Protein AF-0000000079043223 (afdb_homodimer)

Foldseek 3Di:
DPPCCPPPVRFQKDAWDADVVFATDMDGDDPQWDKAWDDDDSFKTKIWIDGPVNPDAIEIEMEGHADQDLVCRLVSLVVLLVVLPPDPHHYDYDYHNNADLDQVPDDDDDRDDPVSNVSVQVSCVSSVNHDVPCPDDDPPPPDDDD/DPPPPPPPVDFQKDAWDADVVFATDMDGDDPQWDKAWDDDDSFKTKIWIDGPVNPDAIEIEMEGHADQDLVCRLVSLVVLLVVLVPDPHHYDYDYHNNADLDQVPDDDDDRDDPVSNVSNQVSCVSSVNHDVPPPDDDPPPPDPDD

Secondary structure (DSSP, 8-state):
-------SS---EEEEPPBTTB--EEEEE-TTEEEEEEEEETTEEEEEEEETTSSS--EEEEEEE--SSGGGHHHHHHHHHHHHHH--S-EEEEEE-SS-SSGGG-SSSS---HHHHHHHHHHHHHTTSS-SS-------------/-------SS---EEEEPPBTTB--EEEEE-TT-EEEEEEEETTEEEEEEE-TTSSS--EEEEEEE--SSGGGHHHHHHHHHHHHHH--S-EEEEEE-SS-SSGGG-SSSS---HHHHHHHHHHHHHTTSS-SS-------------

Sequence (292 aa):
MKNLRIRLGFLNCETVFSSGQSGGLALFWAEGLDVRFRSKSHHHIDVEVHSCDGFLIAWRLIGFYGHPTTAERHRTWSLLRDLSDELPLPWAVIGDFNELLHADEKEGGLVRRENQMQLFRDALSYCDLFDLGFYGAPFTWTGPGIMKNLRIRLGFLNCETVFSSGQSGGLALFWAEGLDVRFRSKSHHHIDVEVHSCDGFLIAWRLIGFYGHPTTAERHRTWSLLRDLSDELPLPWAVIGDFNELLHADEKEGGLVRRENQMQLFRDALSYCDLFDLGFYGAPFTWTGPGI

Organism: Rubus argutus (NCBI:txid59490)

Radius of gyration: 19.07 Å; Cα contacts (8 Å, |Δi|>4): 561; chains: 2; bounding box: 45×47×66 Å

pLDDT: mean 74.45, std 23.12, range [18.09, 97.94]

Structure (mmCIF, N/CA/C/O backbone):
data_AF-0000000079043223-model_v1
#
loop_
_entity.id
_entity.type
_entity.pdbx_description
1 polymer 'Endonuclease/exonuclease/phosphatase domain-containing protein'
#
loop_
_atom_site.group_PDB
_atom_site.id
_atom_site.type_symbol
_atom_site.label_atom_id
_atom_site.label_alt_id
_atom_site.label_comp_id
_atom_site.label_asym_id
_atom_site.label_entity_id
_atom_site.label_seq_id
_atom_site.pdbx_PDB_ins_code
_atom_site.Cartn_x
_atom_site.Cartn_y
_atom_site.Cartn_z
_atom_site.occupancy
_atom_site.B_iso_or_equiv
_atom_site.auth_seq_id
_atom_site.auth_comp_id
_atom_site.auth_asym_id
_atom_site.auth_atom_id
_atom_site.pdbx_PDB_model_num
ATOM 1 N N . MET A 1 1 ? -2.129 -0.167 -30.672 1 18.98 1 MET A N 1
ATOM 2 C CA . MET A 1 1 ? -1.371 0.706 -29.766 1 18.98 1 MET A CA 1
ATOM 3 C C . MET A 1 1 ? -0.461 -0.109 -28.859 1 18.98 1 MET A C 1
ATOM 5 O O . MET A 1 1 ? -0.935 -0.954 -28.094 1 18.98 1 MET A O 1
ATOM 9 N N . LYS A 1 2 ? 0.722 -0.388 -29.359 1 20.05 2 LYS A N 1
ATOM 10 C CA . LYS A 1 2 ? 1.755 -1.295 -28.875 1 20.05 2 LYS A CA 1
ATOM 11 C C . LYS A 1 2 ? 2.156 -0.946 -27.438 1 20.05 2 LYS A C 1
ATOM 13 O O . LYS A 1 2 ? 2.404 0.22 -27.125 1 20.05 2 LYS A O 1
ATOM 18 N N . ASN A 1 3 ? 1.582 -1.55 -26.547 1 25.88 3 ASN A N 1
ATOM 19 C CA . ASN A 1 3 ? 1.829 -1.401 -25.109 1 25.88 3 ASN A CA 1
ATOM 20 C C . ASN A 1 3 ? 3.3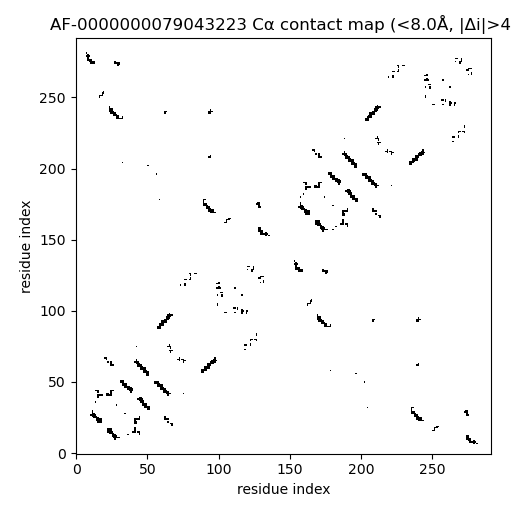16 -1.5 -24.797 1 25.88 3 ASN A C 1
ATOM 22 O O . ASN A 1 3 ? 3.922 -2.562 -24.938 1 25.88 3 ASN A O 1
ATOM 26 N N . LEU A 1 4 ? 4.035 -0.578 -25.453 1 22.69 4 LEU A N 1
ATOM 27 C CA . LEU A 1 4 ? 5.492 -0.502 -25.422 1 22.69 4 LEU A CA 1
ATOM 28 C C . LEU A 1 4 ? 6.012 -0.74 -24 1 22.69 4 LEU A C 1
ATOM 30 O O . LEU A 1 4 ? 5.75 0.055 -23.094 1 22.69 4 LEU A O 1
ATOM 34 N N . ARG A 1 5 ? 6.145 -2.033 -23.594 1 28.89 5 ARG A N 1
ATOM 35 C CA . ARG A 1 5 ? 6.949 -2.561 -22.5 1 28.89 5 ARG A CA 1
ATOM 36 C C . ARG A 1 5 ? 8.352 -1.961 -22.516 1 28.89 5 ARG A C 1
ATOM 38 O O . ARG A 1 5 ? 9.141 -2.242 -23.406 1 28.89 5 ARG A O 1
ATOM 45 N N . ILE A 1 6 ? 8.617 -0.691 -22.703 1 30.03 6 ILE A N 1
ATOM 46 C CA . ILE A 1 6 ? 10.016 -0.274 -22.75 1 30.03 6 ILE A CA 1
ATOM 47 C C . ILE A 1 6 ? 10.844 -1.128 -21.797 1 30.03 6 ILE A C 1
ATOM 49 O O . ILE A 1 6 ? 10.531 -1.232 -20.609 1 30.03 6 ILE A O 1
ATOM 53 N N . ARG A 1 7 ? 11.602 -2.211 -22.094 1 31.72 7 ARG A N 1
ATOM 54 C CA . ARG A 1 7 ? 12.75 -3.068 -21.812 1 31.72 7 ARG A CA 1
ATOM 55 C C . ARG A 1 7 ? 13.867 -2.285 -21.141 1 31.72 7 ARG A C 1
ATOM 57 O O . ARG A 1 7 ? 15 -2.754 -21.062 1 31.72 7 ARG A O 1
ATOM 64 N N . LEU A 1 8 ? 13.875 -0.993 -20.984 1 33.44 8 LEU A N 1
ATOM 65 C CA . LEU A 1 8 ? 14.906 -0.24 -20.281 1 33.44 8 LEU A CA 1
ATOM 66 C C . LEU A 1 8 ? 15.039 -0.723 -18.844 1 33.44 8 LEU A C 1
ATOM 68 O O . LEU A 1 8 ? 14.086 -1.26 -18.266 1 33.44 8 LEU A O 1
ATOM 72 N N . GLY A 1 9 ? 16.125 -0.96 -18.078 1 38.62 9 GLY A N 1
ATOM 73 C CA . GLY A 1 9 ? 16.281 -1.745 -16.859 1 38.62 9 GLY A CA 1
ATOM 74 C C . GLY A 1 9 ? 15.031 -1.755 -15.992 1 38.62 9 GLY A C 1
ATOM 75 O O . GLY A 1 9 ? 14.719 -0.761 -15.336 1 38.62 9 GLY A O 1
ATOM 76 N N . PHE A 1 10 ? 13.852 -2.133 -16.531 1 43.19 10 PHE A N 1
ATOM 77 C CA . PHE A 1 10 ? 12.414 -1.979 -16.344 1 43.19 10 PHE A CA 1
ATOM 78 C C . PHE A 1 10 ? 12.039 -2.148 -14.883 1 43.19 10 PHE A C 1
ATOM 80 O O . PHE A 1 10 ? 12.359 -3.168 -14.266 1 43.19 10 PHE A O 1
ATOM 87 N N . LEU A 1 11 ? 12.109 -1.066 -14.195 1 56.47 11 LEU A N 1
ATOM 88 C CA . LEU A 1 11 ? 11.617 -0.826 -12.836 1 56.47 11 LEU A CA 1
ATOM 89 C C . LEU A 1 11 ? 10.219 -1.401 -12.656 1 56.47 11 LEU A C 1
ATOM 91 O O . LEU A 1 11 ? 9.32 -1.121 -13.453 1 56.47 11 LEU A O 1
ATOM 95 N N . ASN A 1 12 ? 10.117 -2.588 -12.305 1 76.06 12 ASN A N 1
ATOM 96 C CA . ASN A 1 12 ? 8.836 -3.1 -11.828 1 76.06 12 ASN A CA 1
ATOM 97 C C . ASN A 1 12 ? 8.211 -2.172 -10.789 1 76.06 12 ASN A C 1
ATOM 99 O O . ASN A 1 12 ? 8.133 -2.516 -9.609 1 76.06 12 ASN A O 1
ATOM 103 N N . CYS A 1 13 ? 7.957 -0.816 -11.453 1 76.5 13 CYS A N 1
ATOM 104 C CA . CYS A 1 13 ? 7.469 0.181 -10.508 1 76.5 13 CYS A CA 1
ATOM 105 C C . CYS A 1 13 ? 6.355 1.018 -11.125 1 76.5 13 CYS A C 1
ATOM 107 O O . CYS A 1 13 ? 6.301 1.186 -12.352 1 76.5 13 CYS A O 1
ATOM 109 N N . GLU A 1 14 ? 5.426 1.418 -10.406 1 78.69 14 GLU A N 1
ATOM 110 C CA . GLU A 1 14 ? 4.43 2.451 -10.672 1 78.69 14 GLU A CA 1
ATOM 111 C C . GLU A 1 14 ? 4.441 3.523 -9.586 1 78.69 14 GLU A C 1
ATOM 113 O O . GLU A 1 14 ? 4.469 3.209 -8.391 1 78.69 14 GLU A O 1
ATOM 118 N N . THR A 1 15 ? 4.535 4.863 -10.062 1 79.25 15 THR A N 1
ATOM 119 C CA . THR A 1 15 ? 4.629 5.926 -9.07 1 79.25 15 THR A CA 1
ATOM 120 C C . THR A 1 15 ? 3.611 7.027 -9.352 1 79.25 15 THR A C 1
ATOM 122 O O . THR A 1 15 ? 3.193 7.211 -10.5 1 79.25 15 THR A O 1
ATOM 125 N N . VAL A 1 16 ? 3.156 7.609 -8.281 1 76.19 16 VAL A N 1
ATOM 126 C CA . VAL A 1 16 ? 2.381 8.844 -8.32 1 76.19 16 VAL A CA 1
ATOM 127 C C . VAL A 1 16 ? 3.07 9.914 -7.473 1 76.19 16 VAL A C 1
ATOM 129 O O . VAL A 1 16 ? 3.373 9.68 -6.297 1 76.19 16 VAL A O 1
ATOM 132 N N . PHE A 1 17 ? 3.361 10.984 -8.102 1 66.69 17 PHE A N 1
ATOM 133 C CA . PHE A 1 17 ? 4.113 12.031 -7.426 1 66.69 17 PHE A CA 1
ATOM 134 C C . PHE A 1 17 ? 3.191 12.898 -6.578 1 66.69 17 PHE A C 1
ATOM 136 O O . PHE A 1 17 ? 2.014 13.062 -6.902 1 66.69 17 PHE A O 1
ATOM 143 N N . SER A 1 18 ? 3.887 13.305 -5.422 1 63.03 18 SER A N 1
ATOM 144 C CA . SER A 1 18 ? 3.145 14.211 -4.551 1 63.03 18 SER A CA 1
ATOM 145 C C . SER A 1 18 ? 2.961 15.578 -5.207 1 63.03 18 SER A C 1
ATOM 147 O O . SER A 1 18 ? 3.809 16.016 -5.988 1 63.03 18 SER A O 1
ATOM 149 N N . SER A 1 19 ? 1.831 16.031 -5.238 1 57.69 19 SER A N 1
ATOM 150 C CA . SER A 1 19 ? 1.583 17.453 -5.496 1 57.69 19 SER A CA 1
ATOM 151 C C . SER A 1 19 ? 1.238 18.203 -4.215 1 57.69 19 SER A C 1
ATOM 153 O O . SER A 1 19 ? 0.196 17.953 -3.605 1 57.69 19 SER A O 1
ATOM 155 N N . GLY A 1 20 ? 2.1 19.156 -3.828 1 55.59 20 GLY A N 1
ATOM 156 C CA . GLY A 1 20 ? 1.922 19.797 -2.537 1 55.59 20 GLY A CA 1
ATOM 157 C C . GLY A 1 20 ? 2.061 18.844 -1.369 1 55.59 20 GLY A C 1
ATOM 158 O O . GLY A 1 20 ? 3.092 18.188 -1.222 1 55.59 20 GLY A O 1
ATOM 159 N N . GLN A 1 21 ? 0.871 18.875 -0.576 1 50.72 21 GLN A N 1
ATOM 160 C CA . GLN A 1 21 ? 0.818 18.047 0.622 1 50.72 21 GLN A CA 1
ATOM 161 C C . GLN A 1 21 ? 0.303 16.641 0.299 1 50.72 21 GLN A C 1
ATOM 163 O O . GLN A 1 21 ? 0.141 15.812 1.196 1 50.72 21 GLN A O 1
ATOM 168 N N . SER A 1 22 ? -0.069 16.453 -1.047 1 51.75 22 SER A N 1
ATOM 169 C CA . SER A 1 22 ? -0.769 15.234 -1.426 1 51.75 22 SER A CA 1
ATOM 170 C C . SER A 1 22 ? 0.065 14.398 -2.391 1 51.75 22 SER A C 1
ATOM 172 O O . SER A 1 22 ? 0.785 14.938 -3.23 1 51.75 22 SER A O 1
ATOM 174 N N . GLY A 1 23 ? 0.113 13.164 -2.193 1 58.5 23 GLY A N 1
ATOM 175 C CA . GLY A 1 23 ? 0.729 12.273 -3.162 1 58.5 23 GLY A CA 1
ATOM 176 C C . GLY A 1 23 ? 1.996 11.617 -2.648 1 58.5 23 GLY A C 1
ATOM 177 O O . GLY A 1 23 ? 2.271 11.641 -1.446 1 58.5 23 GLY A O 1
ATOM 178 N N . GLY A 1 24 ? 2.471 10.641 -3.293 1 76.56 24 GLY A N 1
ATOM 179 C CA . GLY A 1 24 ? 3.744 9.992 -3.027 1 76.56 24 GLY A CA 1
ATOM 180 C C . GLY A 1 24 ? 3.635 8.484 -2.936 1 76.56 24 GLY A C 1
ATOM 181 O O . GLY A 1 24 ? 4.348 7.852 -2.154 1 76.56 24 GLY A O 1
ATOM 182 N N . LEU A 1 25 ? 2.699 8.023 -3.721 1 88.31 25 LEU A N 1
ATOM 183 C CA . LEU A 1 25 ? 2.578 6.57 -3.725 1 88.31 25 LEU A CA 1
ATOM 184 C C . LEU A 1 25 ? 3.525 5.949 -4.746 1 88.31 25 LEU A C 1
ATOM 186 O O . LEU A 1 25 ? 3.666 6.461 -5.859 1 88.31 25 LEU A O 1
ATOM 190 N N . ALA A 1 26 ? 4.137 4.953 -4.312 1 91.12 26 ALA A N 1
ATOM 191 C CA . ALA A 1 26 ? 4.949 4.172 -5.246 1 91.12 26 ALA A CA 1
ATOM 192 C C . ALA A 1 26 ? 4.738 2.676 -5.039 1 91.12 26 ALA A C 1
ATOM 194 O O . ALA A 1 26 ? 4.512 2.223 -3.914 1 91.12 26 ALA A O 1
ATOM 195 N N . LEU A 1 27 ? 4.738 1.955 -6.129 1 94.06 27 LEU A N 1
ATOM 196 C CA . LEU A 1 27 ? 4.676 0.499 -6.16 1 94.06 27 LEU A CA 1
ATOM 197 C C . LEU A 1 27 ? 5.91 -0.084 -6.84 1 94.06 27 LEU A C 1
ATOM 199 O O . LEU A 1 27 ? 6.254 0.316 -7.953 1 94.06 27 LEU A O 1
ATOM 203 N N . PHE A 1 28 ? 6.539 -0.959 -6.113 1 92.12 28 PHE A N 1
ATOM 204 C CA . PHE A 1 28 ? 7.648 -1.73 -6.66 1 92.12 28 PHE A CA 1
ATOM 205 C C . PHE A 1 28 ? 7.391 -3.227 -6.52 1 92.12 28 PHE A C 1
ATOM 207 O O . PHE A 1 28 ? 6.762 -3.666 -5.555 1 92.12 28 PHE A O 1
ATOM 214 N N . TRP A 1 29 ? 7.828 -4.004 -7.484 1 90.81 29 TRP A N 1
ATOM 215 C CA . TRP A 1 29 ? 7.668 -5.445 -7.328 1 90.81 29 TRP A CA 1
ATOM 216 C C . TRP A 1 29 ? 8.859 -6.195 -7.926 1 90.81 29 TRP A C 1
ATOM 218 O O . TRP A 1 29 ? 9.508 -5.699 -8.844 1 90.81 29 TRP A O 1
ATOM 228 N N . ALA A 1 30 ? 9.086 -7.332 -7.332 1 84.38 30 ALA A N 1
ATOM 229 C CA . ALA A 1 30 ? 10.211 -8.18 -7.734 1 84.38 30 ALA A CA 1
ATOM 230 C C . ALA A 1 30 ? 9.852 -9.016 -8.953 1 84.38 30 ALA A C 1
ATOM 232 O O . ALA A 1 30 ? 8.672 -9.188 -9.281 1 84.38 30 ALA A O 1
ATOM 233 N N . GLU A 1 31 ? 10.938 -9.547 -9.469 1 79.25 31 GLU A N 1
ATOM 234 C CA . GLU A 1 31 ? 10.75 -10.484 -10.578 1 79.25 31 GLU A CA 1
ATOM 235 C C . GLU A 1 31 ? 9.938 -11.703 -10.141 1 79.25 31 GLU A C 1
ATOM 237 O O . GLU A 1 31 ? 10.023 -12.125 -8.984 1 79.25 31 GLU A O 1
ATOM 242 N N . GLY A 1 32 ? 9.094 -12.227 -11 1 77.06 32 GLY A N 1
ATOM 243 C CA . GLY A 1 32 ? 8.266 -13.391 -10.695 1 77.06 32 GLY A CA 1
ATOM 244 C C . GLY A 1 32 ? 6.801 -13.047 -10.539 1 77.06 32 GLY A C 1
ATOM 245 O O . GLY A 1 32 ? 5.945 -13.938 -10.539 1 77.06 32 GLY A O 1
ATOM 246 N N . LEU A 1 33 ? 6.566 -11.742 -10.312 1 81.31 33 LEU A N 1
ATOM 247 C CA . LEU A 1 33 ? 5.18 -11.281 -10.305 1 81.31 33 LEU A CA 1
ATOM 248 C C . LEU A 1 33 ? 4.82 -10.609 -11.617 1 81.31 33 LEU A C 1
ATOM 250 O O . LEU A 1 33 ? 5.574 -9.773 -12.117 1 81.31 33 LEU A O 1
ATOM 254 N N . ASP A 1 34 ? 3.748 -11.102 -12.195 1 83.56 34 ASP A N 1
ATOM 255 C CA . ASP A 1 34 ? 3.205 -10.406 -13.359 1 83.56 34 ASP A CA 1
ATOM 256 C C . ASP A 1 34 ? 2.213 -9.32 -12.938 1 83.56 34 ASP A C 1
ATOM 258 O O . ASP A 1 34 ? 1.099 -9.633 -12.508 1 83.56 34 ASP A O 1
ATOM 262 N N . VAL A 1 35 ? 2.652 -8.078 -13.008 1 87.44 35 VAL A N 1
ATOM 263 C CA . VAL A 1 35 ? 1.854 -6.941 -12.57 1 87.44 35 VAL A CA 1
ATOM 264 C C . VAL A 1 35 ? 1.447 -6.098 -13.781 1 87.44 35 VAL A C 1
ATOM 266 O O . VAL A 1 35 ? 2.297 -5.703 -14.578 1 87.44 35 VAL A O 1
ATOM 269 N N . ARG A 1 36 ? 0.193 -5.875 -13.883 1 87.44 36 ARG A N 1
ATOM 270 C CA . ARG A 1 36 ? -0.339 -5.094 -14.992 1 87.44 36 ARG A CA 1
ATOM 271 C C . ARG A 1 36 ? -1.024 -3.826 -14.492 1 87.44 36 ARG A C 1
ATOM 273 O O . ARG A 1 36 ? -1.947 -3.893 -13.68 1 87.44 36 ARG A O 1
ATOM 280 N N . PHE A 1 37 ? -0.605 -2.736 -15.047 1 89.25 37 PHE A N 1
ATOM 281 C CA . PHE A 1 37 ? -1.114 -1.43 -14.641 1 89.25 37 PHE A CA 1
ATOM 282 C C . PHE A 1 37 ? -2.557 -1.246 -15.102 1 89.25 37 PHE A C 1
ATOM 284 O O . PHE A 1 37 ? -2.906 -1.608 -16.219 1 89.25 37 PHE A O 1
ATOM 291 N N . ARG A 1 38 ? -3.404 -0.613 -14.281 1 92.62 38 ARG A N 1
ATOM 292 C CA . ARG A 1 38 ? -4.789 -0.335 -14.648 1 92.62 38 ARG A CA 1
ATOM 293 C C . ARG A 1 38 ? -5.07 1.164 -14.625 1 92.62 38 ARG A C 1
ATOM 295 O O . ARG A 1 38 ? -5.496 1.738 -15.625 1 92.62 38 ARG A O 1
ATOM 302 N N . SER A 1 39 ? -4.906 1.788 -13.461 1 93.12 39 SER A N 1
ATOM 303 C CA . SER A 1 39 ? -5.199 3.211 -13.328 1 93.12 39 SER A CA 1
ATOM 304 C C . SER A 1 39 ? -4.414 3.83 -12.172 1 93.12 39 SER A C 1
ATOM 306 O O . SER A 1 39 ? -3.932 3.117 -11.289 1 93.12 39 SER A O 1
ATOM 308 N N . LYS A 1 40 ? -4.211 5.184 -12.242 1 92.69 40 LYS A N 1
ATOM 309 C CA . LYS A 1 40 ? -3.586 5.887 -11.125 1 92.69 40 LYS A CA 1
ATOM 310 C C . LYS A 1 40 ? -4.09 7.324 -11.031 1 92.69 40 LYS A C 1
ATOM 312 O O . LYS A 1 40 ? -4.613 7.871 -12.008 1 92.69 40 LYS A O 1
ATOM 317 N N . SER A 1 41 ? -4.055 7.883 -9.891 1 91.81 41 SER A N 1
ATOM 318 C CA . SER A 1 41 ? -4.262 9.289 -9.555 1 91.81 41 SER A CA 1
ATOM 319 C C . SER A 1 41 ? -3.371 9.719 -8.398 1 91.81 41 SER A C 1
ATOM 321 O O . SER A 1 41 ? -2.537 8.938 -7.926 1 91.81 41 SER A O 1
ATOM 323 N N . HIS A 1 42 ? -3.586 10.891 -7.918 1 88.88 42 HIS A N 1
ATOM 324 C CA . HIS A 1 42 ? -2.844 11.359 -6.754 1 88.88 42 HIS A CA 1
ATOM 325 C C . HIS A 1 42 ? -3.174 10.523 -5.52 1 88.88 42 HIS A C 1
ATOM 327 O O . HIS A 1 42 ? -2.439 10.555 -4.531 1 88.88 42 HIS A O 1
ATOM 333 N N . HIS A 1 43 ? -4.18 9.719 -5.664 1 93.38 43 HIS A N 1
ATOM 334 C CA . HIS A 1 43 ? -4.656 9.07 -4.445 1 93.38 43 HIS A CA 1
ATOM 335 C C . HIS A 1 43 ? -4.637 7.555 -4.586 1 93.38 43 HIS A C 1
ATOM 337 O O . HIS A 1 43 ? -5.059 6.836 -3.674 1 93.38 43 HIS A O 1
ATOM 343 N N . HIS A 1 44 ? -4.191 7.07 -5.766 1 95.38 44 HIS A N 1
ATOM 344 C CA . HIS A 1 44 ? -4.211 5.613 -5.836 1 95.38 44 HIS A CA 1
ATOM 345 C C . HIS A 1 44 ? -3.32 5.109 -6.969 1 95.38 44 HIS A C 1
ATOM 347 O O . HIS A 1 44 ? -3.02 5.848 -7.906 1 95.38 44 HIS A O 1
ATOM 353 N N . ILE A 1 45 ? -2.85 3.93 -6.879 1 94.19 45 ILE A N 1
ATOM 354 C CA . ILE A 1 45 ? -2.32 3.066 -7.93 1 94.19 45 ILE A CA 1
ATOM 355 C C . ILE A 1 45 ? -3.102 1.753 -7.957 1 94.19 45 ILE A C 1
ATOM 357 O O . ILE A 1 45 ? -3.246 1.088 -6.93 1 94.19 45 ILE A O 1
ATOM 361 N N . ASP A 1 46 ? -3.652 1.403 -9.148 1 95.44 46 ASP A N 1
ATOM 362 C CA . ASP A 1 46 ? -4.441 0.189 -9.336 1 95.44 46 ASP A CA 1
ATOM 363 C C . ASP A 1 46 ? -3.783 -0.739 -10.359 1 95.44 46 ASP A C 1
ATOM 365 O O . ASP A 1 46 ? -3.566 -0.352 -11.508 1 95.44 46 ASP A O 1
ATOM 369 N N . VAL A 1 47 ? -3.475 -1.952 -9.875 1 92.81 47 VAL A N 1
ATOM 370 C CA . VAL A 1 47 ? -2.818 -2.896 -10.766 1 92.81 47 VAL A CA 1
ATOM 371 C C . VAL A 1 47 ? -3.475 -4.27 -10.648 1 92.81 47 VAL A C 1
ATOM 373 O O . VAL A 1 47 ? -4.102 -4.574 -9.625 1 92.81 47 VAL A O 1
ATOM 376 N N . GLU A 1 48 ? -3.312 -5.059 -11.695 1 90.5 48 GLU A N 1
ATOM 377 C CA . GLU A 1 48 ? -3.619 -6.484 -11.672 1 90.5 48 GLU A CA 1
ATOM 378 C C . GLU A 1 48 ? -2.359 -7.312 -11.438 1 90.5 48 GLU A C 1
ATOM 380 O O . GLU A 1 48 ? -1.307 -7.031 -12.008 1 90.5 48 GLU A O 1
ATOM 385 N N . VAL A 1 49 ? -2.488 -8.281 -10.547 1 87.5 49 VAL A N 1
ATOM 386 C CA . VAL A 1 49 ? -1.376 -9.188 -10.281 1 87.5 49 VAL A CA 1
ATOM 387 C C . VAL A 1 49 ? -1.727 -10.594 -10.758 1 87.5 49 VAL A C 1
ATOM 389 O O . VAL A 1 49 ? -2.76 -11.148 -10.375 1 87.5 49 VAL A O 1
ATOM 392 N N . HIS A 1 50 ? -0.78 -11.102 -11.594 1 80.62 50 HIS A N 1
ATOM 393 C CA . HIS A 1 50 ? -0.994 -12.414 -12.18 1 80.62 50 HIS A CA 1
ATOM 394 C C . HIS A 1 50 ? 0.118 -13.383 -11.789 1 80.62 50 HIS A C 1
ATOM 396 O O . HIS A 1 50 ? 1.24 -12.961 -11.5 1 80.62 50 HIS A O 1
ATOM 402 N N . SER A 1 51 ? -0.276 -14.664 -11.734 1 69 51 SER A N 1
ATOM 403 C CA . SER A 1 51 ? 0.768 -15.672 -11.586 1 69 51 SER A CA 1
ATOM 404 C C . SER A 1 51 ? 1.622 -15.773 -12.844 1 69 51 SER A C 1
ATOM 406 O O . SER A 1 51 ? 1.133 -15.555 -13.953 1 69 51 SER A O 1
ATOM 408 N N . CYS A 1 52 ? 2.869 -15.891 -12.664 1 61.62 52 CYS A N 1
ATOM 409 C CA . CYS A 1 52 ? 3.773 -15.969 -13.805 1 61.62 52 CYS A CA 1
ATOM 410 C C . CYS A 1 52 ? 3.354 -17.094 -14.75 1 61.62 52 CYS A C 1
ATOM 412 O O . CYS A 1 52 ? 3.639 -17.031 -15.953 1 61.62 52 CYS A O 1
ATOM 414 N N . ASP A 1 53 ? 2.865 -18.125 -14.25 1 57.66 53 ASP A N 1
ATOM 415 C CA . ASP A 1 53 ? 2.547 -19.203 -15.172 1 57.66 53 ASP A CA 1
ATOM 416 C C . ASP A 1 53 ? 1.245 -18.922 -15.922 1 57.66 53 ASP A C 1
ATOM 418 O O . ASP A 1 53 ? 0.859 -19.688 -16.812 1 57.66 53 ASP A O 1
ATOM 422 N N . GLY A 1 54 ? 0.768 -17.734 -15.875 1 53.06 54 GLY A N 1
ATOM 423 C CA . GLY A 1 54 ? -0.371 -17.266 -16.641 1 53.06 54 GLY A CA 1
ATOM 424 C C . GLY A 1 54 ? -1.666 -17.969 -16.297 1 53.06 54 GLY A C 1
ATOM 425 O O . GLY A 1 54 ? -2.709 -17.703 -16.891 1 53.06 54 GLY A O 1
ATOM 426 N N . PHE A 1 55 ? -1.53 -19.078 -15.773 1 50.31 55 PHE A N 1
ATOM 427 C CA . PHE A 1 55 ? -2.729 -19.906 -15.766 1 50.31 55 PHE A CA 1
ATOM 428 C C . PHE A 1 55 ? -3.742 -19.391 -14.75 1 50.31 55 PHE A C 1
ATOM 430 O O . PHE A 1 55 ? -4.945 -19.625 -14.898 1 50.31 55 PHE A O 1
ATOM 437 N N . LEU A 1 56 ? -3.279 -19.047 -13.539 1 55.78 56 LEU A N 1
ATOM 438 C CA . LEU A 1 56 ? -4.344 -19.016 -12.539 1 55.78 56 LEU A CA 1
ATOM 439 C C . LEU A 1 56 ? -4.664 -17.594 -12.117 1 55.78 56 LEU A C 1
ATOM 441 O O . LEU A 1 56 ? -4.23 -16.641 -12.766 1 55.78 56 LEU A O 1
ATOM 445 N N . ILE A 1 57 ? -4.918 -17.266 -10.695 1 56.5 57 ILE A N 1
ATOM 446 C CA . ILE A 1 57 ? -5.789 -16.281 -10.047 1 56.5 57 ILE A CA 1
ATOM 447 C C . ILE A 1 57 ? -5.152 -14.898 -10.102 1 56.5 57 ILE A C 1
ATOM 449 O O . ILE A 1 57 ? -4.027 -14.703 -9.633 1 56.5 57 ILE A O 1
ATOM 453 N N . ALA A 1 58 ? -5.832 -14.039 -11.047 1 77.88 58 ALA A N 1
ATOM 454 C CA . ALA A 1 58 ? -5.55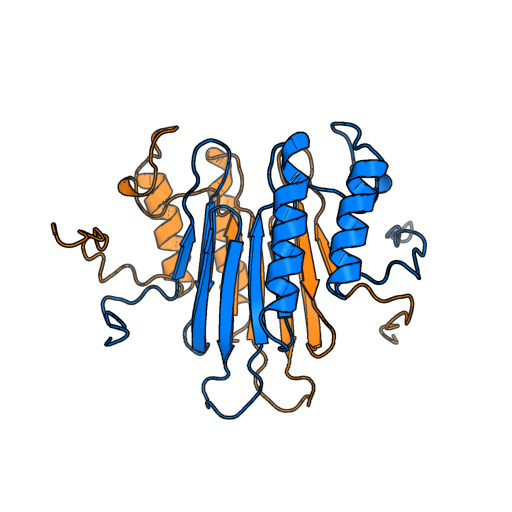5 -12.602 -11.086 1 77.88 58 ALA A CA 1
ATOM 455 C C . ALA A 1 58 ? -6.285 -11.875 -9.961 1 77.88 58 ALA A C 1
ATOM 457 O O . ALA A 1 58 ? -7.445 -12.172 -9.664 1 77.88 58 ALA A O 1
ATOM 458 N N . TRP A 1 59 ? -5.617 -11.227 -9.164 1 85.31 59 TRP A N 1
ATOM 459 C CA . TRP A 1 59 ? -6.23 -10.32 -8.195 1 85.31 59 TRP A CA 1
ATOM 460 C C . TRP A 1 59 ? -5.715 -8.898 -8.383 1 85.31 59 TRP A C 1
ATOM 462 O O . TRP A 1 59 ? -4.82 -8.656 -9.195 1 85.31 59 TRP A O 1
ATOM 472 N N . ARG A 1 60 ? -6.426 -8.016 -7.711 1 91.88 60 ARG A N 1
ATOM 473 C CA . ARG A 1 60 ? -6.098 -6.598 -7.867 1 91.88 60 ARG A CA 1
ATOM 474 C C . ARG A 1 60 ? -5.453 -6.047 -6.598 1 91.88 60 ARG A C 1
ATOM 476 O O . ARG A 1 60 ? -5.871 -6.375 -5.488 1 91.88 60 ARG A O 1
ATOM 483 N N . LEU A 1 61 ? -4.473 -5.324 -6.82 1 93.94 61 LEU A N 1
ATOM 484 C CA . LEU A 1 61 ? -3.809 -4.59 -5.75 1 93.94 61 LEU A CA 1
ATOM 485 C C . LEU A 1 61 ? -3.971 -3.086 -5.941 1 93.94 61 LEU A C 1
ATOM 487 O O . LEU A 1 61 ? -3.648 -2.555 -7.008 1 93.94 61 LEU A O 1
ATOM 491 N N . ILE A 1 62 ? -4.434 -2.459 -4.875 1 96.31 62 ILE A N 1
ATOM 492 C CA . ILE A 1 62 ? -4.609 -1.012 -4.934 1 96.31 62 ILE A CA 1
ATOM 493 C C . ILE A 1 62 ? -3.797 -0.347 -3.824 1 96.31 62 ILE A C 1
ATOM 495 O O . ILE A 1 62 ? -3.992 -0.642 -2.643 1 96.31 62 ILE A O 1
ATOM 499 N N . GLY A 1 63 ? -2.807 0.456 -4.223 1 96.25 63 GLY A N 1
ATOM 500 C CA . GLY A 1 63 ? -2.25 1.424 -3.291 1 96.25 63 GLY A CA 1
ATOM 501 C C . GLY A 1 63 ? -3.127 2.648 -3.109 1 96.25 63 GLY A C 1
ATOM 502 O O . GLY A 1 63 ? -3.662 3.186 -4.082 1 96.25 63 GLY A O 1
ATOM 503 N N . PHE A 1 64 ? -3.266 3.049 -1.849 1 94.69 64 PHE A N 1
ATOM 504 C CA . PHE A 1 64 ? -4.262 4.074 -1.558 1 94.69 64 PHE A CA 1
ATOM 505 C C . PHE A 1 64 ? -3.678 5.152 -0.649 1 94.69 64 PHE A C 1
ATOM 507 O O . PHE A 1 64 ? -2.936 4.844 0.286 1 94.69 64 PHE A O 1
ATOM 514 N N . TYR A 1 65 ? -4.031 6.352 -0.986 1 92.06 65 TYR A N 1
ATOM 515 C CA . TYR A 1 65 ? -3.711 7.5 -0.148 1 92.06 65 TYR A CA 1
ATOM 516 C C . TYR A 1 65 ? -4.93 8.398 0.037 1 92.06 65 TYR A C 1
ATOM 518 O O . TYR A 1 65 ? -5.305 9.141 -0.873 1 92.06 65 TYR A O 1
ATOM 526 N N . GLY A 1 66 ? -5.438 8.297 1.197 1 91.44 66 GLY A N 1
ATOM 527 C CA . GLY A 1 66 ? -6.598 9.125 1.485 1 91.44 66 GLY A CA 1
ATOM 528 C C . GLY A 1 66 ? -6.285 10.609 1.495 1 91.44 66 GLY A C 1
ATOM 529 O O . GLY A 1 66 ? -5.176 11.008 1.861 1 91.44 66 GLY A O 1
ATOM 530 N N . HIS A 1 67 ? -7.301 11.336 1.122 1 91.06 67 HIS A N 1
ATOM 531 C CA . HIS A 1 67 ? -7.09 12.773 1.12 1 91.06 67 HIS A CA 1
ATOM 532 C C . HIS A 1 67 ? -6.68 13.273 2.502 1 91.06 67 HIS A C 1
ATOM 534 O O . HIS A 1 67 ? -7.312 12.938 3.502 1 91.06 67 HIS A O 1
ATOM 540 N N . PRO A 1 68 ? -5.664 14.117 2.498 1 85.88 68 PRO A N 1
ATOM 541 C CA . PRO A 1 68 ? -5.145 14.516 3.809 1 85.88 68 PRO A CA 1
ATOM 542 C C . PRO A 1 68 ? -6.027 15.555 4.504 1 85.88 68 PRO A C 1
ATOM 544 O O . PRO A 1 68 ? -5.957 15.711 5.723 1 85.88 68 PRO A O 1
ATOM 547 N N . THR A 1 69 ? -6.77 16.25 3.73 1 87.81 69 THR A N 1
ATOM 548 C CA . THR A 1 69 ? -7.672 17.266 4.289 1 87.81 69 THR A CA 1
ATOM 549 C C . THR A 1 69 ? -9.039 16.641 4.594 1 87.81 69 THR A C 1
ATOM 551 O O . THR A 1 69 ? -9.703 16.125 3.697 1 87.81 69 THR A O 1
ATOM 554 N N . THR A 1 70 ? -9.43 16.812 5.812 1 87.44 70 THR A N 1
ATOM 555 C CA . THR A 1 70 ? -10.648 16.172 6.293 1 87.44 70 THR A CA 1
ATOM 556 C C . THR A 1 70 ? -11.836 16.531 5.402 1 87.44 70 THR A C 1
ATOM 558 O O . THR A 1 70 ? -12.625 15.664 5.031 1 87.44 70 THR A O 1
ATOM 561 N N . ALA A 1 71 ? -11.922 17.797 5.027 1 90.88 71 ALA A N 1
ATOM 562 C CA . ALA A 1 71 ? -13.062 18.297 4.262 1 90.88 71 ALA A CA 1
ATOM 563 C C . ALA A 1 71 ? -13.125 17.641 2.883 1 90.88 71 ALA A C 1
ATOM 565 O O . ALA A 1 71 ? -14.172 17.641 2.234 1 90.88 71 ALA A O 1
ATOM 566 N N . GLU A 1 72 ? -12.039 17.047 2.463 1 93.12 72 GLU A N 1
ATOM 567 C CA . GLU A 1 72 ? -11.969 16.516 1.104 1 93.12 72 GLU A CA 1
ATOM 568 C C . GLU A 1 72 ? -11.922 15 1.104 1 93.12 72 GLU A C 1
ATOM 570 O O . GLU A 1 72 ? -11.922 14.367 0.043 1 93.12 72 GLU A O 1
ATOM 575 N N . ARG A 1 73 ? -12.008 14.367 2.221 1 92.62 73 ARG A N 1
ATOM 576 C CA . ARG A 1 73 ? -11.797 12.93 2.318 1 92.62 73 ARG A CA 1
ATOM 577 C C . ARG A 1 73 ? -12.938 12.164 1.656 1 92.62 73 ARG A C 1
ATOM 579 O O . ARG A 1 73 ? -12.742 11.062 1.147 1 92.62 73 ARG A O 1
ATOM 586 N N . HIS A 1 74 ? -14.078 12.797 1.621 1 94.5 74 HIS A N 1
ATOM 587 C CA . HIS A 1 74 ? -15.211 12.156 0.964 1 94.5 74 HIS A CA 1
ATOM 588 C C . HIS A 1 74 ? -14.898 11.836 -0.493 1 94.5 74 HIS A C 1
ATOM 590 O O . HIS A 1 74 ? -15.453 10.898 -1.06 1 94.5 74 HIS A O 1
ATOM 596 N N . ARG A 1 75 ? -14.016 12.523 -1.104 1 95.81 75 ARG A N 1
ATOM 597 C CA . ARG A 1 75 ? -13.617 12.273 -2.486 1 95.81 75 ARG A CA 1
ATOM 598 C C . ARG A 1 75 ? -12.883 10.945 -2.613 1 95.81 75 ARG A C 1
ATOM 600 O O . ARG A 1 75 ? -13.062 10.219 -3.592 1 95.81 75 ARG A O 1
ATOM 607 N N . THR A 1 76 ? -12.062 10.672 -1.592 1 94.38 76 THR A N 1
ATOM 608 C CA . THR A 1 76 ? -11.312 9.43 -1.677 1 94.38 76 THR A CA 1
ATOM 609 C C . THR A 1 76 ? -12.188 8.242 -1.286 1 94.38 76 THR A C 1
ATOM 611 O O . THR A 1 76 ? -11.977 7.125 -1.768 1 94.38 76 THR A O 1
ATOM 614 N N . TRP A 1 77 ? -13.242 8.5 -0.509 1 97.06 77 TRP A N 1
ATOM 615 C CA . TRP A 1 77 ? -14.211 7.434 -0.268 1 97.06 77 TRP A CA 1
ATOM 616 C C . TRP A 1 77 ? -14.977 7.098 -1.54 1 97.06 77 TRP A C 1
ATOM 618 O O . TRP A 1 77 ? -15.195 5.926 -1.853 1 97.06 77 TRP A O 1
ATOM 628 N N . SER A 1 78 ? -15.375 8.109 -2.236 1 97.94 78 SER A N 1
ATOM 629 C CA . SER A 1 78 ? -16.031 7.898 -3.527 1 97.94 78 SER A CA 1
ATOM 630 C C . SER A 1 78 ? -15.109 7.148 -4.488 1 97.94 78 SER A C 1
ATOM 632 O O . SER A 1 78 ? -15.547 6.242 -5.199 1 97.94 78 SER A O 1
ATOM 634 N N . LEU A 1 79 ? -13.891 7.535 -4.508 1 97.56 79 LEU A N 1
ATOM 635 C CA . LEU A 1 79 ? -12.906 6.855 -5.34 1 97.56 79 LEU A CA 1
ATOM 636 C C . LEU A 1 79 ? -12.812 5.375 -4.977 1 97.56 79 LEU A C 1
ATOM 638 O O . LEU A 1 79 ? -12.797 4.516 -5.859 1 97.56 79 LEU A O 1
ATOM 642 N N . LEU A 1 80 ? -12.742 5.113 -3.727 1 96.69 80 LEU A N 1
ATOM 643 C CA . LEU A 1 80 ? -12.656 3.736 -3.254 1 96.69 80 LEU A CA 1
ATOM 644 C C . LEU A 1 80 ? -13.844 2.916 -3.748 1 96.69 80 LEU A C 1
ATOM 646 O O . LEU A 1 80 ? -13.672 1.791 -4.223 1 96.69 80 LEU A O 1
ATOM 650 N N . ARG A 1 81 ? -14.992 3.439 -3.648 1 96.81 81 ARG A N 1
ATOM 651 C CA . ARG A 1 81 ? -16.203 2.766 -4.113 1 96.81 81 ARG A CA 1
ATOM 652 C C . ARG A 1 81 ? -16.141 2.527 -5.621 1 96.81 81 ARG A C 1
ATOM 654 O O . ARG A 1 81 ? -16.484 1.443 -6.094 1 96.81 81 ARG A O 1
ATOM 661 N N . ASP A 1 82 ? -15.758 3.562 -6.32 1 97.69 82 ASP A N 1
ATOM 662 C CA . ASP A 1 82 ? -15.641 3.439 -7.773 1 97.69 82 ASP A CA 1
ATOM 663 C C . ASP A 1 82 ? -14.688 2.311 -8.156 1 97.69 82 ASP A C 1
ATOM 665 O O . ASP A 1 82 ? -14.977 1.529 -9.062 1 97.69 82 ASP A O 1
ATOM 669 N N . LEU A 1 83 ? -13.57 2.252 -7.484 1 96.69 83 LEU A N 1
ATOM 670 C CA . LEU A 1 83 ? -12.57 1.227 -7.758 1 96.69 83 LEU A CA 1
ATOM 671 C C . LEU A 1 83 ? -13.125 -0.165 -7.469 1 96.69 83 LEU A C 1
ATOM 673 O O . LEU A 1 83 ? -12.836 -1.117 -8.195 1 96.69 83 LEU A O 1
ATOM 677 N N . SER A 1 84 ? -13.852 -0.318 -6.414 1 94.56 84 SER A N 1
ATOM 678 C CA . SER A 1 84 ? -14.43 -1.607 -6.055 1 94.56 84 SER A CA 1
ATOM 679 C C . SER A 1 84 ? -15.406 -2.09 -7.125 1 94.56 84 SER A C 1
ATOM 681 O O . SER A 1 84 ? -15.531 -3.291 -7.367 1 94.56 84 SER A O 1
ATOM 683 N N . ASP A 1 85 ? -16.031 -1.212 -7.762 1 95.19 85 ASP A N 1
ATOM 684 C CA . ASP A 1 85 ? -17.078 -1.538 -8.727 1 95.19 85 ASP A CA 1
ATOM 685 C C . ASP A 1 85 ? -16.484 -1.878 -10.094 1 95.19 85 ASP A C 1
ATOM 687 O O . ASP A 1 85 ? -17.172 -2.434 -10.953 1 95.19 85 ASP A O 1
ATOM 691 N N . GLU A 1 86 ? -15.25 -1.488 -10.312 1 92.69 86 GLU A N 1
ATOM 692 C CA . GLU A 1 86 ? -14.656 -1.544 -11.648 1 92.69 86 GLU A CA 1
ATOM 693 C C . GLU A 1 86 ? -14.508 -2.986 -12.125 1 92.69 86 GLU A C 1
ATOM 695 O O . GLU A 1 86 ? -14.766 -3.287 -13.289 1 92.69 86 GLU A O 1
ATOM 700 N N . LEU A 1 87 ? -13.984 -3.922 -11.328 1 85.06 87 LEU A N 1
ATOM 701 C CA . LEU A 1 87 ? -13.766 -5.301 -11.75 1 85.06 87 LEU A CA 1
ATOM 702 C C . LEU A 1 87 ? -14.164 -6.277 -10.648 1 85.06 87 LEU A C 1
ATOM 704 O O . LEU A 1 87 ? -13.883 -6.043 -9.469 1 85.06 87 LEU A O 1
ATOM 708 N N . PRO A 1 88 ? -14.758 -7.359 -11.07 1 85 88 PRO A N 1
ATOM 709 C CA . PRO A 1 88 ? -15.141 -8.383 -10.102 1 85 88 PRO A CA 1
ATOM 710 C C . PRO A 1 88 ? -14 -9.344 -9.766 1 85 88 PRO A C 1
ATOM 712 O O . PRO A 1 88 ? -14.156 -10.562 -9.914 1 85 88 PRO A O 1
ATOM 715 N N . LEU A 1 89 ? -12.875 -8.922 -9.5 1 85.75 89 LEU A N 1
ATOM 716 C CA . LEU A 1 89 ? -11.719 -9.695 -9.047 1 85.75 89 LEU A CA 1
ATOM 717 C C . LEU A 1 89 ? -11.492 -9.508 -7.551 1 85.75 89 LEU A C 1
ATOM 719 O O . LEU A 1 89 ? -11.766 -8.438 -7.008 1 85.75 89 LEU A O 1
ATOM 723 N N . PRO A 1 90 ? -11.062 -10.594 -6.938 1 87.31 90 PRO A N 1
ATOM 724 C CA . PRO A 1 90 ? -10.609 -10.336 -5.57 1 87.31 90 PRO A CA 1
ATOM 725 C C . PRO A 1 90 ? -9.555 -9.227 -5.5 1 87.31 90 PRO A C 1
ATOM 727 O O . PRO A 1 90 ? -8.734 -9.102 -6.41 1 87.31 90 PRO A O 1
ATOM 730 N N . TRP A 1 91 ? -9.672 -8.383 -4.426 1 90.88 91 TRP A N 1
ATOM 731 C CA . TRP A 1 91 ? -8.734 -7.258 -4.398 1 90.88 91 TRP A CA 1
ATOM 732 C C . TRP A 1 91 ? -8.344 -6.91 -2.965 1 90.88 91 TRP A C 1
ATOM 734 O O . TRP A 1 91 ? -9.031 -7.297 -2.016 1 90.88 91 TRP A O 1
ATOM 744 N N . ALA A 1 92 ? -7.215 -6.355 -2.873 1 92.69 92 ALA A N 1
ATOM 745 C CA . ALA A 1 92 ? -6.703 -5.777 -1.634 1 92.69 92 ALA A CA 1
ATOM 746 C C . ALA A 1 92 ? -6.344 -4.305 -1.824 1 92.69 92 ALA A C 1
ATOM 748 O O . ALA A 1 92 ? -5.902 -3.904 -2.902 1 92.69 92 ALA A O 1
ATOM 749 N N . VAL A 1 93 ? -6.574 -3.521 -0.781 1 95.69 93 VAL A N 1
ATOM 750 C CA . VAL A 1 93 ? -6.195 -2.113 -0.774 1 95.69 93 VAL A CA 1
ATOM 751 C C . VAL A 1 93 ? -5.328 -1.816 0.446 1 95.69 93 VAL A C 1
ATOM 753 O O . VAL A 1 93 ? -5.617 -2.283 1.551 1 95.69 93 VAL A O 1
ATOM 756 N N . ILE A 1 94 ? -4.219 -1.122 0.188 1 95.44 94 ILE A N 1
ATOM 757 C CA . ILE A 1 94 ? -3.283 -0.868 1.277 1 95.44 94 ILE A CA 1
ATOM 758 C C . ILE A 1 94 ? -2.75 0.56 1.177 1 95.44 94 ILE A C 1
ATOM 760 O O . ILE A 1 94 ? -2.514 1.064 0.077 1 95.44 94 ILE A O 1
ATOM 764 N N . GLY A 1 95 ? -2.525 1.205 2.287 1 93.5 95 GLY A N 1
ATOM 765 C CA . GLY A 1 95 ? -1.937 2.535 2.312 1 93.5 95 GLY A CA 1
ATOM 766 C C . GLY A 1 95 ? -2.389 3.365 3.498 1 93.5 95 GLY A C 1
ATOM 767 O O . GLY A 1 95 ? -2.797 2.82 4.527 1 93.5 95 GLY A O 1
ATOM 768 N N . ASP A 1 96 ? -2.223 4.637 3.387 1 89.31 96 ASP A N 1
ATOM 769 C CA . AS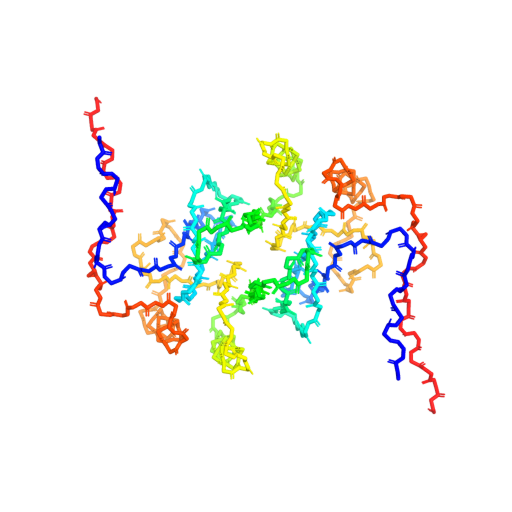P A 1 96 ? -2.678 5.598 4.387 1 89.31 96 ASP A CA 1
ATOM 770 C C . ASP A 1 96 ? -4.031 6.191 3.998 1 89.31 96 ASP A C 1
ATOM 772 O O . ASP A 1 96 ? -4.113 7.004 3.072 1 89.31 96 ASP A O 1
ATOM 776 N N . PHE A 1 97 ? -4.984 5.805 4.727 1 90.19 97 PHE A N 1
ATOM 777 C CA . PHE A 1 97 ? -6.328 6.27 4.398 1 90.19 97 PHE A CA 1
ATOM 778 C C . PHE A 1 97 ? -6.598 7.633 5.02 1 90.19 97 PHE A C 1
ATOM 780 O O . PHE A 1 97 ? -7.566 8.305 4.66 1 90.19 97 PHE A O 1
ATOM 787 N N . ASN A 1 98 ? -5.793 8.023 5.938 1 88.12 98 ASN A N 1
ATOM 788 C CA . ASN A 1 98 ? -5.875 9.289 6.652 1 88.12 98 ASN A CA 1
ATOM 789 C C . ASN A 1 98 ? -7.16 9.391 7.469 1 88.12 98 ASN A C 1
ATOM 791 O O . ASN A 1 98 ? -7.742 10.469 7.582 1 88.12 98 ASN A O 1
ATOM 795 N N . GLU A 1 99 ? -7.613 8.305 7.852 1 87.81 99 GLU A N 1
ATOM 796 C CA . GLU A 1 99 ? -8.797 8.242 8.703 1 87.81 99 GLU A CA 1
ATOM 797 C C . GLU A 1 99 ? -8.727 7.051 9.656 1 87.81 99 GLU A C 1
ATOM 799 O O . GLU A 1 99 ? -8.039 6.07 9.383 1 87.81 99 GLU A O 1
ATOM 804 N N . LEU A 1 100 ? -9.414 7.203 10.719 1 83.62 100 LEU A N 1
ATOM 805 C CA . LEU A 1 100 ? -9.5 6.125 11.703 1 83.62 100 LEU A CA 1
ATOM 806 C C . LEU A 1 100 ? -10.805 5.352 11.539 1 83.62 100 LEU A C 1
ATOM 808 O O . LEU A 1 100 ? -11.812 5.91 11.102 1 83.62 100 LEU A O 1
ATOM 812 N N . LEU A 1 101 ? -10.68 4.082 11.891 1 83.31 101 LEU A N 1
ATOM 813 C CA . LEU A 1 101 ? -11.914 3.305 11.93 1 83.31 101 LEU A CA 1
ATOM 814 C C . LEU A 1 101 ? -12.711 3.613 13.188 1 83.31 101 LEU A C 1
ATOM 816 O O . LEU A 1 101 ? -13.945 3.656 13.156 1 83.31 101 LEU A O 1
ATOM 820 N N . HIS A 1 102 ? -11.93 3.77 14.258 1 79.81 102 HIS A N 1
ATOM 821 C CA . HIS A 1 102 ? -12.539 4.066 15.547 1 79.81 102 HIS A CA 1
ATOM 822 C C . HIS A 1 102 ? -11.656 5.008 16.359 1 79.81 102 HIS A C 1
ATOM 824 O O . HIS A 1 102 ? -10.43 5.008 16.219 1 79.81 102 HIS A O 1
ATOM 830 N N . ALA A 1 103 ? -12.312 5.824 17.188 1 74.62 103 ALA A N 1
ATOM 831 C CA . ALA A 1 103 ? -11.625 6.844 17.969 1 74.62 103 ALA A CA 1
ATOM 832 C C . ALA A 1 103 ? -10.594 6.215 18.906 1 74.62 103 ALA A C 1
ATOM 834 O O . ALA A 1 103 ? -9.594 6.848 19.25 1 74.62 103 ALA A O 1
ATOM 835 N N . ASP A 1 104 ? -10.844 5.07 19.344 1 66.94 104 ASP A N 1
ATOM 836 C CA . ASP A 1 104 ? -9.969 4.43 20.312 1 66.94 104 ASP A CA 1
ATOM 837 C C . ASP A 1 104 ? -8.633 4.043 19.688 1 66.94 104 ASP A C 1
ATOM 839 O O . ASP A 1 104 ? -7.688 3.697 20.391 1 66.94 104 ASP A O 1
ATOM 843 N N . GLU A 1 105 ? -8.531 4.121 18.375 1 62.88 105 GLU A N 1
ATOM 844 C CA . GLU A 1 105 ? -7.312 3.75 17.656 1 62.88 105 GLU A CA 1
ATOM 845 C C . GLU A 1 105 ? -6.238 4.824 17.797 1 62.88 105 GLU A C 1
ATOM 847 O O . GLU A 1 105 ? -5.078 4.598 17.453 1 62.88 105 GLU A O 1
ATOM 852 N N . LYS A 1 106 ? -6.539 5.969 18.125 1 60.88 106 LYS A N 1
ATOM 853 C CA . LYS A 1 106 ? -5.547 7.035 18.172 1 60.88 106 LYS A CA 1
ATOM 854 C C . LYS A 1 106 ? -5.09 7.301 19.609 1 60.88 106 LYS A C 1
ATOM 856 O O . LYS A 1 106 ? -5.906 7.344 20.531 1 60.88 106 LYS A O 1
ATOM 861 N N . GLU A 1 107 ? -3.791 6.988 19.703 1 56.59 107 GLU A N 1
ATOM 862 C CA . GLU A 1 107 ? -3.221 7.574 20.922 1 56.59 107 GLU A CA 1
ATOM 863 C C . GLU A 1 107 ? -2.824 9.031 20.688 1 56.59 107 GLU A C 1
ATOM 865 O O . GLU A 1 107 ? -1.892 9.32 19.938 1 56.59 107 GLU A O 1
ATOM 870 N N . GLY A 1 108 ? -3.451 9.922 21.078 1 57.56 108 GLY A N 1
ATOM 871 C CA . GLY A 1 108 ? -3.107 11.328 20.969 1 57.56 108 GLY A CA 1
ATOM 872 C C . GLY A 1 108 ? -3.463 11.914 19.609 1 57.56 108 GLY A C 1
ATOM 873 O O . GLY A 1 108 ? -3.912 11.195 18.719 1 57.56 108 GLY A O 1
ATOM 874 N N . GLY A 1 109 ? -3.574 13.219 19.422 1 57.84 109 GLY A N 1
ATOM 875 C CA . GLY A 1 109 ? -3.809 13.992 18.203 1 57.84 109 GLY A CA 1
ATOM 876 C C . GLY A 1 109 ? -5.219 14.547 18.125 1 57.84 109 GLY A C 1
ATOM 877 O O . GLY A 1 109 ? -5.945 14.562 19.109 1 57.84 109 GLY A O 1
ATOM 878 N N . LEU A 1 110 ? -5.449 15.023 16.891 1 58 110 LEU A N 1
ATOM 879 C CA . LEU A 1 110 ? -6.711 15.727 16.703 1 58 110 LEU A CA 1
ATOM 880 C C . LEU A 1 110 ? -7.895 14.781 16.844 1 58 110 LEU A C 1
ATOM 882 O O . LEU A 1 110 ? -7.81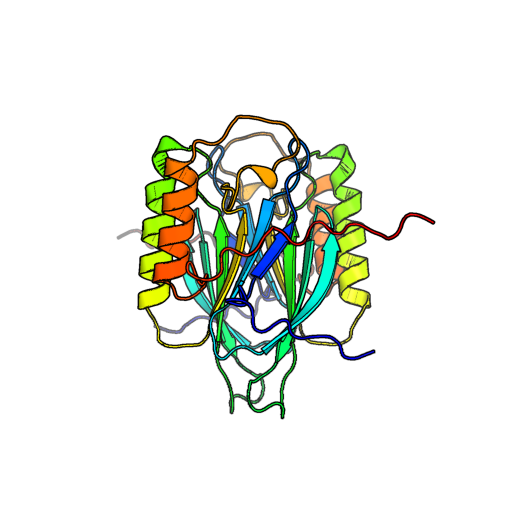2 13.617 16.453 1 58 110 LEU A O 1
ATOM 886 N N . VAL A 1 111 ? -8.82 15.156 17.609 1 65.31 111 VAL A N 1
ATOM 887 C CA . VAL A 1 111 ? -10.078 14.453 17.812 1 65.31 111 VAL A CA 1
ATOM 888 C C . VAL A 1 111 ? -10.805 14.305 16.484 1 65.31 111 VAL A C 1
ATOM 890 O O . VAL A 1 111 ? -11.023 15.289 15.766 1 65.31 111 VAL A O 1
ATOM 893 N N . ARG A 1 112 ? -10.867 13.039 15.984 1 76.75 112 ARG A N 1
ATOM 894 C CA . ARG A 1 112 ? -11.664 12.789 14.789 1 76.75 112 ARG A CA 1
ATOM 895 C C . ARG A 1 112 ? -13.141 12.672 15.133 1 76.75 112 ARG A C 1
ATOM 897 O O . ARG A 1 112 ? -13.5 12.094 16.156 1 76.75 112 ARG A O 1
ATOM 904 N N . ARG A 1 113 ? -13.953 13.359 14.273 1 86.56 113 ARG A N 1
ATOM 905 C CA . ARG A 1 113 ? -15.398 13.312 14.469 1 86.56 113 ARG A CA 1
ATOM 906 C C . ARG A 1 113 ? -15.953 11.945 14.094 1 86.56 113 ARG A C 1
ATOM 908 O O . ARG A 1 113 ? -15.57 11.367 13.07 1 86.56 113 ARG A O 1
ATOM 915 N N . GLU A 1 114 ? -16.812 11.516 14.883 1 88.62 114 GLU A N 1
ATOM 916 C CA . GLU A 1 114 ? -17.422 10.211 14.672 1 88.62 114 GLU A CA 1
ATOM 917 C C . GLU A 1 114 ? -18.062 10.117 13.289 1 88.62 114 GLU A C 1
ATOM 919 O O . GLU A 1 114 ? -18 9.078 12.633 1 88.62 114 GLU A O 1
ATOM 924 N N . ASN A 1 115 ? -18.734 11.172 12.875 1 90.88 115 ASN A N 1
ATOM 925 C CA . ASN A 1 115 ? -19.391 11.156 11.57 1 90.88 115 ASN A CA 1
ATOM 926 C C . ASN A 1 115 ? -18.375 10.891 10.453 1 90.88 115 ASN A C 1
ATOM 928 O O . ASN A 1 115 ? -18.688 10.188 9.484 1 90.88 115 ASN A O 1
ATOM 932 N N . GLN A 1 116 ? -17.25 11.422 10.555 1 90.19 116 GLN A N 1
ATOM 933 C CA . GLN A 1 116 ? -16.203 11.211 9.562 1 90.19 116 GLN A CA 1
ATOM 934 C C . GLN A 1 116 ? -15.719 9.766 9.562 1 90.19 116 GLN A C 1
ATOM 936 O O . GLN A 1 116 ? -15.57 9.148 8.5 1 90.19 116 GLN A O 1
ATOM 941 N N . MET A 1 117 ? -15.539 9.273 10.703 1 89 117 MET A N 1
ATOM 942 C CA . MET A 1 117 ? -15.117 7.883 10.828 1 89 117 MET A CA 1
ATOM 943 C C . MET A 1 117 ? -16.188 6.938 10.289 1 89 117 MET A C 1
ATOM 945 O O . MET A 1 117 ? -15.875 5.926 9.664 1 89 117 MET A O 1
ATOM 949 N N . GLN A 1 118 ? -17.406 7.285 10.523 1 91.75 118 GLN A N 1
ATOM 950 C CA . GLN A 1 118 ? -18.516 6.477 10.023 1 91.75 118 GLN A CA 1
ATOM 951 C C . GLN A 1 118 ? -18.531 6.457 8.5 1 91.75 118 GLN A C 1
ATOM 953 O O . GLN A 1 118 ? -18.812 5.426 7.887 1 91.75 118 GLN A O 1
ATOM 958 N N . LEU A 1 119 ? -18.266 7.57 7.875 1 94 119 LEU A N 1
ATOM 959 C CA . LEU A 1 119 ? -18.219 7.637 6.418 1 94 119 LEU A CA 1
ATOM 960 C C . LEU A 1 119 ? -17.156 6.711 5.863 1 94 119 LEU A C 1
ATOM 962 O O . LEU A 1 119 ? -17.344 6.086 4.816 1 94 119 LEU A O 1
ATOM 966 N N . PHE A 1 120 ? -16.078 6.629 6.539 1 91.81 120 PHE A N 1
ATOM 967 C CA . PHE A 1 120 ? -15.008 5.715 6.148 1 91.81 120 PHE A CA 1
ATOM 968 C C . PHE A 1 120 ? -15.461 4.266 6.293 1 91.81 120 PHE A C 1
ATOM 970 O O . PHE A 1 120 ? -15.344 3.48 5.348 1 91.81 120 PHE A O 1
ATOM 977 N N . ARG A 1 121 ? -16.047 3.973 7.363 1 90.69 121 ARG A N 1
ATOM 978 C CA . ARG A 1 121 ? -16.562 2.623 7.594 1 90.69 121 ARG A CA 1
ATOM 979 C C . ARG A 1 121 ? -17.609 2.252 6.555 1 90.69 121 ARG A C 1
ATOM 981 O O . ARG A 1 121 ? -17.641 1.118 6.074 1 90.69 121 ARG A O 1
ATOM 988 N N . ASP A 1 122 ? -18.438 3.182 6.258 1 93.31 122 ASP A N 1
ATOM 989 C CA . ASP A 1 122 ? -19.469 2.951 5.25 1 93.31 122 ASP A CA 1
ATOM 990 C C . ASP A 1 122 ? -18.844 2.641 3.891 1 93.31 122 ASP A C 1
ATOM 992 O O . ASP A 1 122 ? -19.328 1.766 3.168 1 93.31 122 ASP A O 1
ATOM 996 N N . ALA A 1 123 ? -17.859 3.4 3.562 1 94.88 123 ALA A N 1
ATOM 997 C CA . ALA A 1 123 ? -17.188 3.166 2.287 1 94.88 123 ALA A CA 1
ATOM 998 C C . ALA A 1 123 ? -16.578 1.768 2.238 1 94.88 123 ALA A C 1
ATOM 1000 O O . ALA A 1 123 ? -16.719 1.06 1.236 1 94.88 123 ALA A O 1
ATOM 1001 N N . LEU A 1 124 ? -15.961 1.416 3.285 1 93.31 124 LEU A N 1
ATOM 1002 C CA . LEU A 1 124 ? -15.352 0.092 3.359 1 93.31 124 LEU A CA 1
ATOM 1003 C C . LEU A 1 124 ? -16.422 -1 3.275 1 93.31 124 LEU A C 1
ATOM 1005 O O . LEU A 1 124 ? -16.219 -2.021 2.617 1 93.31 124 LEU A O 1
ATOM 1009 N N . SER A 1 125 ? -17.438 -0.838 3.949 1 90.31 125 SER A N 1
ATOM 1010 C CA . SER A 1 125 ? -18.531 -1.801 3.928 1 90.31 125 SER A CA 1
ATOM 1011 C C . SER A 1 125 ? -19.109 -1.94 2.525 1 90.31 125 SER A C 1
ATOM 1013 O O . SER A 1 125 ? -19.375 -3.053 2.064 1 90.31 125 SER A O 1
ATOM 1015 N N . TYR A 1 126 ? -19.328 -0.811 1.934 1 92.69 126 TYR A N 1
ATOM 1016 C CA . TYR A 1 126 ? -19.812 -0.823 0.558 1 92.69 126 TYR A CA 1
ATOM 1017 C C . TYR A 1 126 ? -18.922 -1.696 -0.325 1 92.69 126 TYR A C 1
ATOM 1019 O O . TYR A 1 126 ? -19.422 -2.418 -1.192 1 92.69 126 TYR A O 1
ATOM 1027 N N . CYS A 1 127 ? -17.656 -1.621 -0.078 1 93 127 CYS A N 1
ATOM 1028 C CA . CYS A 1 127 ? -16.672 -2.311 -0.9 1 93 127 CYS A CA 1
ATOM 1029 C C . CYS A 1 127 ? -16.484 -3.748 -0.431 1 93 127 CYS A C 1
ATOM 1031 O O . CYS A 1 127 ? -15.594 -4.453 -0.918 1 93 127 CYS A O 1
ATOM 1033 N N . ASP A 1 128 ? -17.188 -4.164 0.555 1 88.62 128 ASP A N 1
ATOM 1034 C CA . ASP A 1 128 ? -17.109 -5.492 1.153 1 88.62 128 ASP A CA 1
ATOM 1035 C C . ASP A 1 128 ? -15.734 -5.742 1.771 1 88.62 128 ASP A C 1
ATOM 1037 O O . ASP A 1 128 ? -15.203 -6.852 1.691 1 88.62 128 ASP A O 1
ATOM 1041 N N . LEU A 1 129 ? -15.141 -4.652 2.211 1 87.94 129 LEU A N 1
ATOM 1042 C CA . LEU A 1 129 ? -13.828 -4.73 2.848 1 87.94 129 LEU A CA 1
ATOM 1043 C C . LEU A 1 129 ? -13.961 -4.703 4.367 1 87.94 129 LEU A C 1
ATOM 1045 O O . LEU A 1 129 ? -12.992 -4.977 5.082 1 87.94 129 LEU A O 1
ATOM 1049 N N . PHE A 1 130 ? -15.055 -4.34 4.816 1 73.44 130 PHE A N 1
ATOM 1050 C CA . PHE A 1 130 ? -15.305 -4.156 6.238 1 73.44 130 PHE A CA 1
ATOM 1051 C C . PHE A 1 130 ? -16.734 -4.566 6.59 1 73.44 130 PHE A C 1
ATOM 1053 O O . PHE A 1 130 ? -17.672 -4.211 5.887 1 73.44 130 PHE A O 1
ATOM 1060 N N . ASP A 1 131 ? -16.766 -5.605 7.434 1 61.81 131 ASP A N 1
ATOM 1061 C CA . ASP A 1 131 ? -18.125 -5.969 7.852 1 61.81 131 ASP A CA 1
ATOM 1062 C C . ASP A 1 131 ? -18.609 -5.07 8.984 1 61.81 131 ASP A C 1
ATOM 1064 O O . ASP A 1 131 ? -18.016 -5.051 10.062 1 61.81 131 ASP A O 1
ATOM 1068 N N . LEU A 1 132 ? -19.391 -4.09 8.758 1 50.25 132 LEU A N 1
ATOM 1069 C CA . LEU A 1 132 ? -19.984 -3.207 9.75 1 50.25 132 LEU A CA 1
ATOM 1070 C C . LEU A 1 132 ? -20.734 -4.008 10.812 1 50.25 132 LEU A C 1
ATOM 1072 O O . LEU A 1 132 ? -20.953 -3.523 11.922 1 50.25 132 LEU A O 1
ATOM 1076 N N . GLY A 1 133 ? -21.156 -5.082 10.539 1 47.78 133 GLY A N 1
ATOM 1077 C CA . GLY A 1 133 ? -21.953 -5.75 11.562 1 47.78 133 GLY A CA 1
ATOM 1078 C C . GLY A 1 133 ? -21.156 -6.055 12.82 1 47.78 133 GLY A C 1
ATOM 1079 O O . GLY A 1 133 ? -21.703 -6.039 13.922 1 47.78 133 GLY A O 1
ATOM 1080 N N . PHE A 1 134 ? -20.047 -6.84 12.766 1 41.16 134 PHE A N 1
ATOM 1081 C CA . PHE A 1 134 ? -19.516 -7.293 14.047 1 41.16 134 PHE A CA 1
ATOM 1082 C C . PHE A 1 134 ? -18.578 -6.246 14.641 1 41.16 134 PHE A C 1
ATOM 1084 O O . PHE A 1 134 ? -17.438 -6.105 14.211 1 41.16 134 PHE A O 1
ATOM 1091 N N . TYR A 1 135 ? -18.922 -5.062 14.867 1 41.12 135 TYR A N 1
ATOM 1092 C CA . TYR A 1 135 ? -18.141 -4.184 15.727 1 41.12 135 TYR A CA 1
ATOM 1093 C C . TYR A 1 135 ? -17.688 -4.914 16.984 1 41.12 135 TYR A C 1
ATOM 1095 O O . TYR A 1 135 ? -18.438 -5.008 17.953 1 41.12 135 TYR A O 1
ATOM 1103 N N . GLY A 1 136 ? -17.266 -6.113 17.047 1 37.47 136 GLY A N 1
ATOM 1104 C CA . GLY A 1 136 ? -16.781 -6.453 18.375 1 37.47 136 GLY A CA 1
ATOM 1105 C C . GLY A 1 136 ? -15.641 -5.566 18.828 1 37.47 136 GLY A C 1
ATOM 1106 O O . GLY A 1 136 ? -15.078 -4.812 18.031 1 37.47 136 GLY A O 1
ATOM 1107 N N . ALA A 1 137 ? -15.398 -5.402 20.281 1 35.25 137 ALA A N 1
ATOM 1108 C CA . ALA A 1 137 ? -14.406 -4.625 21.016 1 35.25 137 ALA A CA 1
ATOM 1109 C C . ALA A 1 137 ? -13.039 -4.707 20.344 1 35.25 137 ALA A C 1
ATOM 1111 O O . ALA A 1 137 ? -12.68 -5.742 19.781 1 35.25 137 ALA A O 1
ATOM 1112 N N . PRO A 1 138 ? -12.438 -3.625 19.953 1 35.75 138 PRO A N 1
ATOM 1113 C CA . PRO A 1 138 ? -11.031 -3.654 19.547 1 35.75 138 PRO A CA 1
ATOM 1114 C C . PRO A 1 138 ? -10.227 -4.723 20.297 1 35.75 138 PRO A C 1
ATOM 1116 O O . PRO A 1 138 ? -10.516 -5.016 21.453 1 35.75 138 PRO A O 1
ATOM 1119 N N . PHE A 1 139 ? -9.844 -5.707 19.734 1 33.25 139 PHE A N 1
ATOM 1120 C CA . PHE A 1 139 ? -8.93 -6.613 20.438 1 33.25 139 PHE A CA 1
ATOM 1121 C C . PHE A 1 139 ? -7.879 -5.828 21.203 1 33.25 139 PHE A C 1
ATOM 1123 O O . PHE A 1 139 ? -7.07 -5.109 20.609 1 33.25 139 PHE A O 1
ATOM 1130 N N . THR A 1 140 ? -8.188 -5.191 22.328 1 30.44 140 THR A N 1
ATOM 1131 C CA . THR A 1 140 ? -7.164 -4.77 23.266 1 30.44 140 THR A CA 1
ATOM 1132 C C . THR A 1 140 ? -6.141 -5.883 23.484 1 30.44 140 THR A C 1
ATOM 1134 O O . THR A 1 140 ? -6.504 -7 23.875 1 30.44 140 THR A O 1
ATOM 1137 N N . TRP A 1 141 ? -5.07 -5.949 22.688 1 26.05 141 TRP A N 1
ATOM 1138 C CA . TRP A 1 141 ? -3.912 -6.762 23.047 1 26.05 141 TRP A CA 1
ATOM 1139 C C . TRP A 1 141 ? -3.584 -6.613 24.531 1 26.05 141 TRP A C 1
ATOM 1141 O O . TRP A 1 141 ? -3.184 -5.535 24.984 1 26.05 141 TRP A O 1
ATOM 1151 N N . THR A 1 142 ? -4.48 -6.941 25.422 1 28.22 142 THR A N 1
ATOM 1152 C CA . THR A 1 142 ? -3.967 -7.059 26.781 1 28.22 142 THR A CA 1
ATOM 1153 C C . THR A 1 142 ? -2.916 -8.164 26.875 1 28.22 142 THR A C 1
ATOM 1155 O O . THR A 1 142 ? -3.23 -9.344 26.703 1 28.22 142 THR A O 1
ATOM 1158 N N . GLY A 1 143 ? -1.692 -7.898 26.422 1 30.25 143 GLY A N 1
ATOM 1159 C CA . GLY A 1 143 ? -0.624 -8.781 26.859 1 30.25 143 GLY A CA 1
ATOM 1160 C C . GLY A 1 143 ? -0.732 -9.148 28.328 1 30.25 143 GLY A C 1
ATOM 1161 O O . GLY A 1 143 ? -1.33 -8.414 29.125 1 30.25 143 GLY A O 1
ATOM 1162 N N . PRO A 1 144 ? -0.836 -10.445 28.625 1 30.12 144 PRO A N 1
ATOM 1163 C CA . PRO A 1 144 ? -0.741 -10.875 30.016 1 30.12 144 PRO A CA 1
ATOM 1164 C C . PRO A 1 144 ? 0.34 -10.125 30.797 1 30.12 144 PRO A C 1
ATOM 1166 O O . PRO A 1 144 ? 1.324 -9.672 30.203 1 30.12 144 PRO A O 1
ATOM 1169 N N . GLY A 1 145 ? 0.042 -9.336 31.828 1 25.05 145 GLY A N 1
ATOM 1170 C CA . GLY A 1 145 ? 0.892 -9.07 32.969 1 25.05 145 GLY A CA 1
ATOM 1171 C C . GLY A 1 145 ? 1.775 -10.242 33.344 1 25.05 145 GLY A C 1
ATOM 1172 O O . GLY A 1 145 ? 1.276 -11.312 33.688 1 25.05 145 GLY A O 1
ATOM 1173 N N . ILE A 1 146 ? 3.02 -10.359 32.656 1 20.16 146 ILE A N 1
ATOM 1174 C CA . ILE A 1 146 ? 4.035 -10.961 33.531 1 20.16 146 ILE A CA 1
ATOM 1175 C C . ILE A 1 146 ? 4.438 -9.969 34.625 1 20.16 146 ILE A C 1
ATOM 1177 O O . ILE A 1 146 ? 4.562 -8.773 34.375 1 20.16 146 ILE A O 1
ATOM 1181 N N . MET B 1 1 ? -2.193 -25.156 19.781 1 18.09 1 MET B N 1
ATOM 1182 C CA . MET B 1 1 ? -2.664 -23.797 20.031 1 18.09 1 MET B CA 1
ATOM 1183 C C . MET B 1 1 ? -3.43 -23.266 18.828 1 18.09 1 MET B C 1
ATOM 1185 O O . MET B 1 1 ? -2.875 -23.156 17.719 1 18.09 1 MET B O 1
ATOM 1189 N N . LYS B 1 2 ? -4.719 -23.562 18.766 1 19.31 2 LYS B N 1
ATOM 1190 C CA . LYS B 1 2 ? -5.699 -23.422 17.688 1 19.31 2 LYS B CA 1
ATOM 1191 C C . LYS B 1 2 ? -5.82 -21.953 17.25 1 19.31 2 LYS B C 1
ATOM 1193 O O . LYS B 1 2 ? -5.977 -21.062 18.094 1 19.31 2 LYS B O 1
ATOM 1198 N N . ASN B 1 3 ? -5.031 -21.562 16.422 1 25.48 3 ASN B N 1
ATOM 1199 C CA . ASN B 1 3 ? -5.004 -20.203 15.906 1 25.48 3 ASN B CA 1
ATOM 1200 C C . ASN B 1 3 ? -6.406 -19.703 15.555 1 25.48 3 ASN B C 1
ATOM 1202 O O . ASN B 1 3 ? -7.043 -20.234 14.648 1 25.48 3 ASN B O 1
ATOM 1206 N N . LEU B 1 4 ? -7.176 -19.656 16.641 1 22.81 4 LEU B N 1
ATOM 1207 C CA . LEU B 1 4 ? -8.578 -19.25 16.656 1 22.81 4 LEU B CA 1
ATOM 1208 C C . LEU B 1 4 ? -8.836 -18.109 15.68 1 22.81 4 LEU B C 1
ATOM 1210 O O . LEU B 1 4 ? -8.305 -17.016 15.844 1 22.81 4 LEU B O 1
ATOM 1214 N N . ARG B 1 5 ? -9.141 -18.484 14.43 1 28.62 5 ARG B N 1
ATOM 1215 C CA . ARG B 1 5 ? -9.781 -17.719 13.352 1 28.62 5 ARG B CA 1
ATOM 1216 C C . ARG B 1 5 ? -11 -16.969 13.867 1 28.62 5 ARG B C 1
ATOM 1218 O O . ARG B 1 5 ? -12.023 -17.578 14.195 1 28.62 5 ARG B O 1
ATOM 1225 N N . ILE B 1 6 ? -11.023 -16.375 15.07 1 29.88 6 ILE B N 1
ATOM 1226 C CA . ILE B 1 6 ? -12.258 -15.727 15.523 1 29.88 6 ILE B CA 1
ATOM 1227 C C . ILE B 1 6 ? -13.062 -15.258 14.312 1 29.88 6 ILE B C 1
ATOM 1229 O O . ILE B 1 6 ? -12.555 -14.523 13.469 1 29.88 6 ILE B O 1
ATOM 1233 N N . ARG B 1 7 ? -14.109 -15.906 13.742 1 31.23 7 ARG B N 1
ATOM 1234 C CA . ARG B 1 7 ? -15.344 -15.852 12.969 1 31.23 7 ARG B CA 1
ATOM 1235 C C . ARG B 1 7 ? -16.031 -14.5 13.133 1 31.23 7 ARG B C 1
ATOM 1237 O O . ARG B 1 7 ? -17.203 -14.344 12.773 1 31.23 7 ARG B O 1
ATOM 1244 N N . LEU B 1 8 ? -15.758 -13.625 14.047 1 32.72 8 LEU B N 1
ATOM 1245 C CA . LEU B 1 8 ? -16.312 -12.297 14.297 1 32.72 8 LEU B CA 1
ATOM 1246 C C . LEU B 1 8 ? -16.219 -11.422 13.047 1 32.72 8 LEU B C 1
ATOM 1248 O O . LEU B 1 8 ? -15.328 -11.609 12.219 1 32.72 8 LEU B O 1
ATOM 1252 N N . GLY B 1 9 ? -17.219 -10.641 12.492 1 37.59 9 GLY B N 1
ATOM 1253 C CA . GLY B 1 9 ? -17.359 -10.117 11.148 1 37.59 9 GLY B CA 1
ATOM 1254 C C . GLY B 1 9 ? -16.031 -9.789 10.484 1 37.59 9 GLY B C 1
ATOM 1255 O O . GLY B 1 9 ? -15.398 -8.781 10.82 1 37.59 9 GLY B O 1
ATOM 1256 N N . PHE B 1 10 ? -15.055 -10.695 10.43 1 42.94 10 PHE B N 1
ATOM 1257 C CA . PHE B 1 10 ? -13.609 -10.781 10.25 1 42.94 10 PHE B CA 1
ATOM 1258 C C . PHE B 1 10 ? -13.148 -9.844 9.133 1 42.94 10 PHE B C 1
ATOM 1260 O O . PHE B 1 10 ? -13.648 -9.922 8.008 1 42.94 10 PHE B O 1
ATOM 1267 N N . LEU B 1 11 ? -12.938 -8.641 9.539 1 56.44 11 LEU B N 1
ATOM 1268 C CA . LEU B 1 11 ? -12.289 -7.559 8.805 1 56.44 11 LEU B CA 1
ATOM 1269 C C . LEU B 1 11 ? -11.039 -8.062 8.094 1 56.44 11 LEU B C 1
ATOM 1271 O O . LEU B 1 11 ? -10.164 -8.672 8.719 1 56.44 11 LEU B O 1
ATOM 1275 N N . ASN B 1 12 ? -11.172 -8.539 6.965 1 76.25 12 ASN B N 1
ATOM 1276 C CA . ASN B 1 12 ? -10 -8.766 6.129 1 76.25 12 ASN B CA 1
ATOM 1277 C C . ASN B 1 12 ? -9.102 -7.535 6.074 1 76.25 12 ASN B C 1
ATOM 1279 O O . ASN B 1 12 ? -8.992 -6.891 5.027 1 76.25 12 ASN B O 1
ATOM 1283 N N . CYS B 1 13 ? -8.625 -7.25 7.52 1 76.5 13 CYS B N 1
ATOM 1284 C CA . CYS B 1 13 ? -7.848 -6.016 7.582 1 76.5 13 CYS B CA 1
ATOM 1285 C C . CYS B 1 13 ? -6.645 -6.172 8.508 1 76.5 13 CYS B C 1
ATOM 1287 O O . CYS B 1 13 ? -6.664 -6.988 9.422 1 76.5 13 CYS B O 1
ATOM 1289 N N . GLU B 1 14 ? -5.598 -5.562 8.234 1 78.31 14 GLU B N 1
ATOM 1290 C CA . GLU B 1 14 ? -4.434 -5.312 9.078 1 78.31 14 GLU B CA 1
ATOM 1291 C C . GLU B 1 14 ? -4.117 -3.82 9.148 1 78.31 14 GLU B C 1
ATOM 1293 O O . GLU B 1 14 ? -4.09 -3.135 8.125 1 78.31 14 GLU B O 1
ATOM 1298 N N . THR B 1 15 ? -3.957 -3.289 10.477 1 79 15 THR B N 1
ATOM 1299 C CA . THR B 1 15 ? -3.734 -1.854 10.609 1 79 15 THR B CA 1
ATOM 1300 C C . THR B 1 15 ? -2.537 -1.572 11.508 1 79 15 THR B C 1
ATOM 1302 O O . THR B 1 15 ? -2.195 -2.389 12.367 1 79 15 THR B O 1
ATOM 1305 N N . VAL B 1 16 ? -1.878 -0.5 11.172 1 76.44 16 VAL B N 1
ATOM 1306 C CA . VAL B 1 16 ? -0.864 0.102 12.031 1 76.44 16 VAL B CA 1
ATOM 1307 C C . VAL B 1 16 ? -1.23 1.555 12.32 1 76.44 16 VAL B C 1
ATOM 1309 O O . VAL B 1 16 ? -1.491 2.334 11.398 1 76.44 16 VAL B O 1
ATOM 1312 N N . PHE B 1 17 ? -1.331 1.839 13.562 1 66.69 17 PHE B N 1
ATOM 1313 C CA . PHE B 1 17 ? -1.782 3.166 13.961 1 66.69 17 PHE B CA 1
ATOM 1314 C C . PHE B 1 17 ? -0.623 4.156 13.961 1 66.69 17 PHE B C 1
ATOM 1316 O O . PHE B 1 17 ? 0.525 3.773 14.195 1 66.69 17 PHE B O 1
ATOM 1323 N N . SER B 1 18 ? -1.113 5.414 13.547 1 62.53 18 SER B N 1
ATOM 1324 C CA . SER B 1 18 ? -0.12 6.484 13.562 1 62.53 18 SER B CA 1
ATOM 1325 C C . SER B 1 18 ? 0.296 6.836 14.984 1 62.53 18 SER B C 1
ATOM 1327 O O . SER B 1 18 ? -0.504 6.723 15.914 1 62.53 18 SER B O 1
ATOM 1329 N N . SER B 1 19 ? 1.5 6.84 15.234 1 57.34 19 SER B N 1
ATOM 1330 C CA . SER B 1 19 ? 2.027 7.504 16.422 1 57.34 19 SER B CA 1
ATOM 1331 C C . SER B 1 19 ? 2.639 8.859 16.078 1 57.34 19 SER B C 1
ATOM 1333 O O . SER B 1 19 ? 3.639 8.93 15.359 1 57.34 19 SER B O 1
ATOM 1335 N N . GLY B 1 20 ? 2.049 9.961 16.625 1 55.38 20 GLY B N 1
ATOM 1336 C CA . GLY B 1 20 ? 2.475 11.289 16.219 1 55.38 20 GLY B CA 1
ATOM 1337 C C . GLY B 1 20 ? 2.209 11.57 14.758 1 55.38 20 GLY B C 1
ATOM 1338 O O . GLY B 1 20 ? 1.069 11.477 14.297 1 55.38 20 GLY B O 1
ATOM 1339 N N . GLN B 1 21 ? 3.438 11.93 14.102 1 50.56 21 GLN B N 1
ATOM 1340 C CA . GLN B 1 21 ? 3.395 12.266 12.68 1 50.56 21 GLN B CA 1
ATOM 1341 C C . GLN B 1 21 ? 3.545 11.023 11.812 1 50.56 21 GLN B C 1
ATOM 1343 O O . GLN B 1 21 ? 3.586 11.117 10.586 1 50.56 21 GLN B O 1
ATOM 1348 N N . SER B 1 22 ? 3.768 9.836 12.539 1 51.22 22 SER B N 1
ATOM 1349 C CA . SER B 1 22 ? 4.137 8.625 11.812 1 51.22 22 SER B CA 1
ATOM 1350 C C . SER B 1 22 ? 3.064 7.551 11.945 1 51.22 22 SER B C 1
ATOM 1352 O O . SER B 1 22 ? 2.416 7.441 12.992 1 51.22 22 SER B O 1
ATOM 1354 N N . GLY B 1 23 ? 2.768 6.918 10.938 1 58.53 23 GLY B N 1
ATOM 1355 C CA . GLY B 1 23 ? 1.88 5.77 11.016 1 58.53 23 GLY B CA 1
ATOM 1356 C C . GLY B 1 23 ? 0.554 5.988 10.312 1 58.53 23 GLY B C 1
ATOM 1357 O O . GLY B 1 23 ? 0.378 6.98 9.602 1 58.53 23 GLY B O 1
ATOM 1358 N N . GLY B 1 24 ? -0.121 4.992 9.953 1 76.5 24 GLY B N 1
ATOM 1359 C CA . GLY B 1 24 ? -1.479 5.027 9.438 1 76.5 24 GLY B CA 1
ATOM 1360 C C . GLY B 1 24 ? -1.693 4.086 8.266 1 76.5 24 GLY B C 1
ATOM 1361 O O . GLY B 1 24 ? -2.479 4.383 7.359 1 76.5 24 GLY B O 1
ATOM 1362 N N . LEU B 1 25 ? -0.923 3.035 8.375 1 88.19 25 LEU B N 1
ATOM 1363 C CA . LEU B 1 25 ? -1.113 2.072 7.297 1 88.19 25 LEU B CA 1
ATOM 1364 C C . LEU B 1 25 ? -2.262 1.119 7.617 1 88.19 25 LEU B C 1
ATOM 1366 O O . LEU B 1 25 ? -2.395 0.66 8.75 1 88.19 25 LEU B O 1
ATOM 1370 N N . ALA B 1 26 ? -3.027 0.921 6.656 1 91.12 26 ALA B N 1
ATOM 1371 C CA . ALA B 1 26 ? -4.07 -0.096 6.781 1 91.12 26 ALA B CA 1
ATOM 1372 C C . ALA B 1 26 ? -4.16 -0.947 5.52 1 91.12 26 ALA B C 1
ATOM 1374 O O . ALA B 1 26 ? -3.924 -0.455 4.414 1 91.12 26 ALA B O 1
ATOM 1375 N N . LEU B 1 27 ? -4.414 -2.217 5.719 1 94.06 27 LEU B N 1
ATOM 1376 C CA . LEU B 1 27 ? -4.664 -3.188 4.656 1 94.06 27 LEU B CA 1
ATOM 1377 C C . LEU B 1 27 ? -6.055 -3.801 4.801 1 94.06 27 LEU B C 1
ATOM 1379 O O . LEU B 1 27 ? -6.414 -4.289 5.875 1 94.06 27 LEU B O 1
ATOM 1383 N N . PHE B 1 28 ? -6.781 -3.693 3.729 1 92.19 28 PHE B N 1
ATOM 1384 C CA . PHE B 1 28 ? -8.078 -4.355 3.631 1 92.19 28 PHE B CA 1
ATOM 1385 C C . PHE B 1 28 ? -8.133 -5.262 2.406 1 92.19 28 PHE B C 1
ATOM 1387 O O . PHE B 1 28 ? -7.523 -4.957 1.377 1 92.19 28 PHE B O 1
ATOM 1394 N N . TRP B 1 29 ? -8.812 -6.379 2.51 1 90.94 29 TRP B N 1
ATOM 1395 C CA . TRP B 1 29 ? -8.938 -7.219 1.327 1 90.94 29 TRP B CA 1
ATOM 1396 C C . TRP B 1 29 ? -10.312 -7.891 1.285 1 90.94 29 TRP B C 1
ATOM 1398 O O . TRP B 1 29 ? -10.93 -8.117 2.328 1 90.94 29 TRP B O 1
ATOM 1408 N N . ALA B 1 30 ? -10.727 -8.141 0.074 1 84.38 30 ALA B N 1
ATOM 1409 C CA . ALA B 1 30 ? -12.039 -8.742 -0.171 1 84.38 30 ALA B CA 1
ATOM 1410 C C . ALA B 1 30 ? -11.984 -10.258 -0.021 1 84.38 30 ALA B C 1
ATOM 1412 O O . ALA B 1 30 ? -10.906 -10.852 -0.05 1 84.38 30 ALA B O 1
ATOM 1413 N N . GLU B 1 31 ? -13.195 -10.75 0.034 1 79 31 GLU B N 1
ATOM 1414 C CA . GLU B 1 31 ? -13.32 -12.203 0.051 1 79 31 GLU B CA 1
ATOM 1415 C C . GLU B 1 31 ? -12.75 -12.82 -1.221 1 79 31 GLU B C 1
ATOM 1417 O O . GLU B 1 31 ? -12.82 -12.219 -2.295 1 79 31 GLU B O 1
ATOM 1422 N N . GLY B 1 32 ? -12.117 -13.969 -1.118 1 76.75 32 GLY B N 1
ATOM 1423 C CA . GLY B 1 32 ? -11.523 -14.656 -2.258 1 76.75 32 GLY B CA 1
ATOM 1424 C C . GLY B 1 32 ? -10.008 -14.625 -2.248 1 76.75 32 GLY B C 1
ATOM 1425 O O . GLY B 1 32 ? -9.359 -15.367 -2.988 1 76.75 32 GLY B O 1
ATOM 1426 N N . LEU B 1 33 ? -9.484 -13.688 -1.447 1 81 33 LEU B N 1
ATOM 1427 C CA . LEU B 1 33 ? -8.039 -13.672 -1.244 1 81 33 LEU B CA 1
ATOM 1428 C C . LEU B 1 33 ? -7.672 -14.289 0.1 1 81 33 LEU B C 1
ATOM 1430 O O . LEU B 1 33 ? -8.289 -13.977 1.121 1 81 33 LEU B O 1
ATOM 1434 N N . ASP B 1 34 ? -6.777 -15.258 0.016 1 83.56 34 ASP B N 1
ATOM 1435 C CA . ASP B 1 34 ? -6.215 -15.781 1.257 1 83.56 34 ASP B CA 1
ATOM 1436 C C . ASP B 1 34 ? -4.984 -14.984 1.682 1 83.56 34 ASP B C 1
ATOM 1438 O O . ASP B 1 34 ? -3.92 -15.102 1.071 1 83.56 34 ASP B O 1
ATOM 1442 N N . VAL B 1 35 ? -5.164 -14.148 2.682 1 87.44 35 VAL B N 1
ATOM 1443 C CA . VAL B 1 35 ? -4.105 -13.266 3.156 1 87.44 35 VAL B CA 1
ATOM 1444 C C . VAL B 1 35 ? -3.654 -13.703 4.547 1 87.44 35 VAL B C 1
ATOM 1446 O O . VAL B 1 35 ? -4.473 -13.852 5.457 1 87.44 35 VAL B O 1
ATOM 1449 N N . ARG B 1 36 ? -2.381 -13.906 4.66 1 87.38 36 ARG B N 1
ATOM 1450 C CA . ARG B 1 36 ? -1.812 -14.344 5.934 1 87.38 36 ARG B CA 1
ATOM 1451 C C . ARG B 1 36 ? -0.829 -13.312 6.473 1 87.38 36 ARG B C 1
ATOM 1453 O O . ARG B 1 36 ? 0.138 -12.953 5.797 1 87.38 36 ARG B O 1
ATOM 1460 N N . PHE B 1 37 ? -1.074 -12.914 7.688 1 89.12 37 PHE B N 1
ATOM 1461 C CA . PHE B 1 37 ? -0.261 -11.898 8.344 1 89.12 37 PHE B CA 1
ATOM 1462 C C . PHE B 1 37 ? 1.136 -12.43 8.641 1 89.12 37 PHE B C 1
ATOM 1464 O O . PHE B 1 37 ? 1.29 -13.57 9.078 1 89.12 37 PHE B O 1
ATOM 1471 N N . ARG B 1 38 ? 2.174 -11.602 8.492 1 92.44 38 ARG B N 1
ATOM 1472 C CA . ARG B 1 38 ? 3.545 -11.984 8.805 1 92.44 38 ARG B CA 1
ATOM 1473 C C . ARG B 1 38 ? 4.141 -11.07 9.875 1 92.44 38 ARG B C 1
ATOM 1475 O O . ARG B 1 38 ? 4.562 -11.531 10.93 1 92.44 38 ARG B O 1
ATOM 1482 N N . SER B 1 39 ? 4.227 -9.773 9.562 1 93.06 39 SER B N 1
ATOM 1483 C CA . SER B 1 39 ? 4.824 -8.828 10.5 1 93.06 39 SER B CA 1
ATOM 1484 C C . SER B 1 39 ? 4.305 -7.41 10.258 1 93.06 39 SER B C 1
ATOM 1486 O O . SER B 1 39 ? 3.768 -7.113 9.195 1 93.06 39 SER B O 1
ATOM 1488 N N . LYS B 1 40 ? 4.402 -6.555 11.336 1 92.56 40 LYS B N 1
ATOM 1489 C CA . LYS B 1 40 ? 4.051 -5.148 11.172 1 92.56 40 LYS B CA 1
ATOM 1490 C C . LYS B 1 40 ? 4.855 -4.262 12.117 1 92.56 40 LYS B C 1
ATOM 1492 O O . LYS B 1 40 ? 5.402 -4.746 13.117 1 92.56 40 LYS B O 1
ATOM 1497 N N . SER B 1 41 ? 5.035 -3.059 11.781 1 91.75 41 SER B N 1
ATOM 1498 C CA . SER B 1 41 ? 5.57 -1.954 12.57 1 91.75 41 SER B CA 1
ATOM 1499 C C . SER B 1 41 ? 4.898 -0.635 12.203 1 91.75 41 SER B C 1
ATOM 1501 O O . SER B 1 41 ? 3.973 -0.609 11.391 1 91.75 41 SER B O 1
ATOM 1503 N N . HIS B 1 42 ? 5.398 0.432 12.734 1 88.75 42 HIS B N 1
ATOM 1504 C CA . HIS B 1 42 ? 4.879 1.746 12.375 1 88.75 42 HIS B CA 1
ATOM 1505 C C . HIS B 1 42 ? 5.145 2.055 10.906 1 88.75 42 HIS B C 1
ATOM 1507 O O . HIS B 1 42 ? 4.531 2.963 10.336 1 88.75 42 HIS B O 1
ATOM 1513 N N . HIS B 1 43 ? 5.938 1.226 10.312 1 93.31 43 HIS B N 1
ATOM 1514 C CA . HIS B 1 43 ? 6.383 1.614 8.977 1 93.31 43 HIS B CA 1
ATOM 1515 C C . HIS B 1 43 ? 6.023 0.55 7.945 1 93.31 43 HIS B C 1
ATOM 1517 O O . HIS B 1 43 ? 6.352 0.688 6.762 1 93.31 43 HIS B O 1
ATOM 1523 N N . HIS B 1 44 ? 5.387 -0.553 8.43 1 95.31 44 HIS B N 1
ATOM 1524 C CA . HIS B 1 44 ? 5.09 -1.541 7.395 1 95.31 44 HIS B CA 1
ATOM 1525 C C . HIS B 1 44 ? 4.008 -2.512 7.855 1 95.31 44 HIS B C 1
ATOM 1527 O O . HIS B 1 44 ? 3.783 -2.672 9.055 1 95.31 44 HIS B O 1
ATOM 1533 N N . ILE B 1 45 ? 3.309 -3.094 6.961 1 94.12 45 ILE B N 1
ATOM 1534 C CA . ILE B 1 45 ? 2.51 -4.309 7.07 1 94.12 45 ILE B CA 1
ATOM 1535 C C . ILE B 1 45 ? 2.994 -5.336 6.047 1 94.12 45 ILE B C 1
ATOM 1537 O O . ILE B 1 45 ? 3.105 -5.035 4.859 1 94.12 45 ILE B O 1
ATOM 1541 N N . ASP B 1 46 ? 3.328 -6.559 6.539 1 95.38 46 ASP B N 1
ATOM 1542 C CA . ASP B 1 46 ? 3.828 -7.645 5.699 1 95.38 46 ASP B CA 1
ATOM 1543 C C . ASP B 1 46 ? 2.896 -8.852 5.75 1 95.38 46 ASP B C 1
ATOM 1545 O O . ASP B 1 46 ? 2.654 -9.406 6.824 1 95.38 46 ASP B O 1
ATOM 1549 N N . VAL B 1 47 ? 2.393 -9.203 4.547 1 92.62 47 VAL B N 1
ATOM 1550 C CA . VAL B 1 47 ? 1.473 -10.328 4.508 1 92.62 47 VAL B CA 1
ATOM 1551 C C . VAL B 1 47 ? 1.836 -11.25 3.348 1 92.62 47 VAL B C 1
ATOM 1553 O O . VAL B 1 47 ? 2.48 -10.828 2.387 1 92.62 47 VAL B O 1
ATOM 1556 N N . GLU B 1 48 ? 1.416 -12.5 3.484 1 90.5 48 GLU B N 1
ATOM 1557 C CA . GLU B 1 48 ? 1.417 -13.453 2.379 1 90.5 48 GLU B CA 1
ATOM 1558 C C . GLU B 1 48 ? 0.039 -13.547 1.73 1 90.5 48 GLU B C 1
ATOM 1560 O O . GLU B 1 48 ? -0.98 -13.57 2.424 1 90.5 48 GLU B O 1
ATOM 1565 N N . VAL B 1 49 ? 0.039 -13.555 0.417 1 87.44 49 VAL B N 1
ATOM 1566 C CA . VAL B 1 49 ? -1.208 -13.703 -0.326 1 87.44 49 VAL B CA 1
ATOM 1567 C C . VAL B 1 49 ? -1.206 -15.031 -1.075 1 87.44 49 VAL B C 1
ATOM 1569 O O . VAL B 1 49 ? -0.283 -15.32 -1.84 1 87.44 49 VAL B O 1
ATOM 1572 N N . HIS B 1 50 ? -2.305 -15.773 -0.806 1 80.62 50 HIS B N 1
ATOM 1573 C CA . HIS B 1 50 ? -2.424 -17.109 -1.398 1 80.62 50 HIS B CA 1
ATOM 1574 C C . HIS B 1 50 ? -3.668 -17.203 -2.275 1 80.62 50 HIS B C 1
ATOM 1576 O O . HIS B 1 50 ? -4.648 -16.484 -2.055 1 80.62 50 HIS B O 1
ATOM 1582 N N . SER B 1 51 ? -3.541 -18.094 -3.279 1 69.31 51 SER B N 1
ATOM 1583 C CA . SER B 1 51 ? -4.75 -18.422 -4.031 1 69.31 51 SER B CA 1
ATOM 1584 C C . SER B 1 51 ? -5.73 -19.219 -3.174 1 69.31 51 SER B C 1
ATOM 1586 O O . SER B 1 51 ? -5.324 -19.969 -2.289 1 69.31 51 SER B O 1
ATOM 1588 N N . CYS B 1 52 ? -6.953 -18.875 -3.268 1 61.72 52 CYS B N 1
ATOM 1589 C CA . CYS B 1 52 ? -7.969 -19.547 -2.471 1 61.72 52 CYS B CA 1
ATOM 1590 C C . CYS B 1 52 ? -7.887 -21.062 -2.646 1 61.72 52 CYS B C 1
ATOM 1592 O O . CYS B 1 52 ? -8.281 -21.812 -1.757 1 61.72 52 CYS B O 1
ATOM 1594 N N . ASP B 1 53 ? -7.578 -21.5 -3.77 1 57.5 53 ASP B N 1
ATOM 1595 C CA . ASP B 1 53 ? -7.582 -22.953 -3.928 1 57.5 53 ASP B CA 1
ATOM 1596 C C . ASP B 1 53 ? -6.34 -23.578 -3.293 1 57.5 53 ASP B C 1
ATOM 1598 O O . ASP B 1 53 ? -6.207 -24.797 -3.258 1 57.5 53 ASP B O 1
ATOM 1602 N N . GLY B 1 54 ? -5.652 -22.859 -2.506 1 52.91 54 GLY B N 1
ATOM 1603 C CA . GLY B 1 54 ? -4.535 -23.328 -1.704 1 52.91 54 GLY B CA 1
ATOM 1604 C C . GLY B 1 54 ? -3.361 -23.812 -2.539 1 52.91 54 GLY B C 1
ATOM 1605 O O . GLY B 1 54 ? -2.346 -24.25 -1.998 1 52.91 54 GLY B O 1
ATOM 1606 N N . PHE B 1 55 ? -3.648 -24.156 -3.697 1 49.78 55 PHE B N 1
ATOM 1607 C CA . PHE B 1 55 ? -2.629 -24.953 -4.363 1 49.78 55 PHE B CA 1
ATOM 1608 C C . PHE B 1 55 ? -1.41 -24.109 -4.703 1 49.78 55 PHE B C 1
ATOM 1610 O O . PHE B 1 55 ? -0.287 -24.609 -4.754 1 49.78 55 PHE B O 1
ATOM 1617 N N . LEU B 1 56 ? -1.605 -22.938 -5.398 1 55.31 56 LEU B N 1
ATOM 1618 C CA . LEU B 1 56 ? -0.392 -22.531 -6.098 1 55.31 56 LEU B CA 1
ATOM 1619 C C . LEU B 1 56 ? 0.203 -21.281 -5.457 1 55.31 56 LEU B C 1
ATOM 1621 O O . LEU B 1 56 ? 1.128 -21.375 -4.645 1 55.31 56 LEU B O 1
ATOM 1625 N N . ILE B 1 57 ? 0.44 -20.078 -6.219 1 55.88 57 ILE B N 1
ATOM 1626 C CA . ILE B 1 57 ? 1.507 -19.094 -6.125 1 55.88 57 ILE B CA 1
ATOM 1627 C C . ILE B 1 57 ? 1.192 -18.109 -5.004 1 55.88 57 ILE B C 1
ATOM 1629 O O . ILE B 1 57 ? 0.152 -17.438 -5.023 1 55.88 57 ILE B O 1
ATOM 1633 N N . ALA B 1 58 ? 2.02 -18.312 -3.811 1 77.56 58 ALA B N 1
ATOM 1634 C CA . ALA B 1 58 ? 2.035 -17.359 -2.711 1 77.56 58 ALA B CA 1
ATOM 1635 C C . ALA B 1 58 ? 3.012 -16.219 -2.99 1 77.56 58 ALA B C 1
ATOM 1637 O O . ALA B 1 58 ? 4.105 -16.438 -3.514 1 77.56 58 ALA B O 1
ATOM 1638 N N . TRP B 1 59 ? 2.582 -15.07 -3.004 1 84.94 59 TRP B N 1
ATOM 1639 C CA . TRP B 1 59 ? 3.469 -13.906 -3.027 1 84.94 59 TRP B CA 1
ATOM 1640 C C . TRP B 1 59 ? 3.248 -13.031 -1.803 1 84.94 59 TRP B C 1
ATOM 1642 O O . TRP B 1 59 ? 2.352 -13.289 -0.996 1 84.94 59 TRP B O 1
ATOM 1652 N N . ARG B 1 60 ? 4.191 -12.109 -1.657 1 91.88 60 ARG B N 1
ATOM 1653 C CA . ARG B 1 60 ? 4.152 -11.258 -0.478 1 91.88 60 ARG B CA 1
ATOM 1654 C C . ARG B 1 60 ? 3.766 -9.828 -0.851 1 91.88 60 ARG B C 1
ATOM 1656 O O . ARG B 1 60 ? 4.207 -9.305 -1.877 1 91.88 60 ARG B O 1
ATOM 1663 N N . LEU B 1 61 ? 2.951 -9.312 -0.077 1 93.88 61 LEU B N 1
ATOM 1664 C CA . LEU B 1 61 ? 2.564 -7.91 -0.183 1 93.88 61 LEU B CA 1
ATOM 1665 C C . LEU B 1 61 ? 3.021 -7.125 1.041 1 93.88 61 LEU B C 1
ATOM 1667 O O . LEU B 1 61 ? 2.725 -7.504 2.176 1 93.88 61 LEU B O 1
ATOM 1671 N N . ILE B 1 62 ? 3.705 -6.043 0.749 1 96.38 62 ILE B N 1
ATOM 1672 C CA . ILE B 1 62 ? 4.176 -5.199 1.843 1 96.38 62 ILE B CA 1
ATOM 1673 C C . ILE B 1 62 ? 3.637 -3.779 1.669 1 96.38 62 ILE B C 1
ATOM 1675 O O . ILE B 1 62 ? 3.879 -3.139 0.644 1 96.38 62 ILE B O 1
ATOM 1679 N N . GLY B 1 63 ? 2.805 -3.355 2.621 1 96.25 63 GLY B N 1
ATOM 1680 C CA . GLY B 1 63 ? 2.559 -1.93 2.766 1 96.25 63 GLY B CA 1
ATOM 1681 C C . GLY B 1 63 ? 3.688 -1.197 3.467 1 96.25 63 GLY B C 1
ATOM 1682 O O . GLY B 1 63 ? 4.23 -1.686 4.461 1 96.25 63 GLY B O 1
ATOM 1683 N N . PHE B 1 64 ? 4.02 -0.044 2.906 1 94.75 64 PHE B N 1
ATOM 1684 C CA . PHE B 1 64 ? 5.23 0.617 3.377 1 94.75 64 PHE B CA 1
ATOM 1685 C C . PHE B 1 64 ? 4.98 2.1 3.621 1 94.75 64 PHE B C 1
ATOM 1687 O O . PHE B 1 64 ? 4.281 2.752 2.842 1 94.75 64 PHE B O 1
ATOM 1694 N N . TYR B 1 65 ? 5.543 2.557 4.695 1 92 65 TYR B N 1
ATOM 1695 C CA . TYR B 1 65 ? 5.547 3.979 5.023 1 92 65 TYR B CA 1
ATOM 1696 C C . TYR B 1 65 ? 6.938 4.434 5.449 1 92 65 TYR B C 1
ATOM 1698 O O . TYR B 1 65 ? 7.367 4.168 6.574 1 92 65 TYR B O 1
ATOM 1706 N N . GLY B 1 66 ? 7.527 5.121 4.551 1 91.38 66 GLY B N 1
ATOM 1707 C CA . GLY B 1 66 ? 8.859 5.617 4.867 1 91.38 66 GLY B CA 1
ATOM 1708 C C . GLY B 1 66 ? 8.867 6.633 5.992 1 91.38 66 GLY B C 1
ATOM 1709 O O . GLY B 1 66 ? 7.902 7.387 6.164 1 91.38 66 GLY B O 1
ATOM 1710 N N . HIS B 1 67 ? 9.969 6.609 6.684 1 91 67 HIS B N 1
ATOM 1711 C CA . HIS B 1 67 ? 10.062 7.566 7.777 1 91 67 HIS B CA 1
ATOM 1712 C C . HIS B 1 67 ? 9.906 9 7.273 1 91 67 HIS B C 1
ATOM 1714 O O . HIS B 1 67 ? 10.555 9.398 6.305 1 91 67 HIS B O 1
ATOM 1720 N N . PRO B 1 68 ? 9.086 9.734 7.996 1 85.81 68 PRO B N 1
ATOM 1721 C CA . PRO B 1 68 ? 8.797 11.078 7.477 1 85.81 68 PRO B CA 1
ATOM 1722 C C . PRO B 1 68 ? 9.938 12.062 7.707 1 85.81 68 PRO B C 1
ATOM 1724 O O . PRO B 1 68 ? 10.016 13.086 7.031 1 85.81 68 PRO B O 1
ATOM 1727 N N . THR B 1 69 ? 10.734 11.766 8.672 1 87.69 69 THR B N 1
ATOM 1728 C CA . THR B 1 69 ? 11.875 12.625 8.961 1 87.69 69 THR B CA 1
ATOM 1729 C C . THR B 1 69 ? 13.102 12.18 8.18 1 87.69 69 THR B C 1
ATOM 1731 O O . THR B 1 69 ? 13.547 11.031 8.312 1 87.69 69 THR B O 1
ATOM 1734 N N . THR B 1 70 ? 13.633 13.102 7.457 1 87.5 70 THR B N 1
ATOM 1735 C CA . THR B 1 70 ? 14.734 12.805 6.555 1 87.5 70 THR B CA 1
ATOM 1736 C C . THR B 1 70 ? 15.875 12.117 7.301 1 87.5 70 THR B C 1
ATOM 1738 O O . THR B 1 70 ? 16.422 11.125 6.828 1 87.5 70 THR B O 1
ATOM 1741 N N . ALA B 1 71 ? 16.188 12.617 8.477 1 91.19 71 ALA B N 1
ATOM 1742 C CA . ALA B 1 71 ? 17.328 12.125 9.25 1 91.19 71 ALA B CA 1
ATOM 1743 C C . ALA B 1 71 ? 17.109 10.672 9.672 1 91.19 71 ALA B C 1
ATOM 1745 O O . ALA B 1 71 ? 18.062 9.969 10 1 91.19 71 ALA B O 1
ATOM 1746 N N . GLU B 1 72 ? 15.891 10.219 9.609 1 93.19 72 GLU B N 1
ATOM 1747 C CA . GLU B 1 72 ? 15.586 8.883 10.125 1 93.19 72 GLU B CA 1
ATOM 1748 C C . GLU B 1 72 ? 15.227 7.926 8.992 1 93.19 72 GLU B C 1
ATOM 1750 O O . GLU B 1 72 ? 14.992 6.738 9.234 1 93.19 72 GLU B O 1
ATOM 1755 N N . ARG B 1 73 ? 15.273 8.344 7.785 1 92.62 73 ARG B N 1
ATOM 1756 C CA . ARG B 1 73 ? 14.789 7.539 6.668 1 92.62 73 ARG B CA 1
ATOM 1757 C C . ARG B 1 73 ? 15.68 6.324 6.434 1 92.62 73 ARG B C 1
ATOM 1759 O O . ARG B 1 73 ? 15.211 5.285 5.969 1 92.62 73 ARG B O 1
ATOM 1766 N N . HIS B 1 74 ? 16.922 6.473 6.824 1 94.62 74 HIS B N 1
ATOM 1767 C CA . HIS B 1 74 ? 17.828 5.34 6.684 1 94.62 74 HIS B CA 1
ATOM 1768 C C . HIS B 1 74 ? 17.312 4.121 7.441 1 94.62 74 HIS B C 1
ATOM 1770 O O . HIS B 1 74 ? 17.594 2.982 7.062 1 94.62 74 HIS B O 1
ATOM 1776 N N . ARG B 1 75 ? 16.531 4.285 8.43 1 95.81 75 ARG B N 1
ATOM 1777 C CA . ARG B 1 75 ? 15.953 3.189 9.195 1 95.81 75 ARG B CA 1
ATOM 1778 C C . ARG B 1 75 ? 14.945 2.406 8.367 1 95.81 75 ARG B C 1
ATOM 1780 O O . ARG B 1 75 ? 14.875 1.179 8.461 1 95.81 75 ARG B O 1
ATOM 1787 N N . THR B 1 76 ? 14.188 3.158 7.57 1 94.44 76 THR B N 1
ATOM 1788 C CA . THR B 1 76 ? 13.188 2.461 6.77 1 94.44 76 THR B CA 1
ATOM 1789 C C . THR B 1 76 ? 13.828 1.805 5.551 1 94.44 76 THR B C 1
ATOM 1791 O O . THR B 1 76 ? 13.352 0.781 5.066 1 94.44 76 THR B O 1
ATOM 1794 N N . TRP B 1 77 ? 14.984 2.32 5.117 1 97.06 77 TRP B N 1
ATOM 1795 C CA . TRP B 1 77 ? 15.727 1.616 4.078 1 97.06 77 TRP B CA 1
ATOM 1796 C C . TRP B 1 77 ? 16.281 0.299 4.605 1 97.06 77 TRP B C 1
ATOM 1798 O O . TRP B 1 77 ? 16.219 -0.727 3.924 1 97.06 77 TRP B O 1
ATOM 1808 N N . SER B 1 78 ? 16.812 0.346 5.797 1 97.94 78 SER B N 1
ATOM 1809 C CA . SER B 1 78 ? 17.281 -0.881 6.438 1 97.94 78 SER B CA 1
ATOM 1810 C C . SER B 1 78 ? 16.141 -1.877 6.613 1 97.94 78 SER B C 1
ATOM 1812 O O . SER B 1 78 ? 16.312 -3.074 6.375 1 97.94 78 SER B O 1
ATOM 1814 N N . LEU B 1 79 ? 15.039 -1.385 7.008 1 97.5 79 LEU B N 1
ATOM 1815 C CA . LEU B 1 79 ? 13.852 -2.229 7.152 1 97.5 79 LEU B CA 1
ATOM 1816 C C . LEU B 1 79 ? 13.492 -2.885 5.824 1 97.5 79 LEU B C 1
ATOM 1818 O O . LEU B 1 79 ? 13.203 -4.082 5.777 1 97.5 79 LEU B O 1
ATOM 1822 N N . LEU B 1 80 ? 13.492 -2.117 4.809 1 96.69 80 LEU B N 1
ATOM 1823 C CA . LEU B 1 80 ? 13.164 -2.631 3.482 1 96.69 80 LEU B CA 1
ATOM 1824 C C . LEU B 1 80 ? 14.102 -3.773 3.098 1 96.69 80 LEU B C 1
ATOM 1826 O O . LEU B 1 80 ? 13.648 -4.809 2.598 1 96.69 80 LEU B O 1
ATOM 1830 N N . ARG B 1 81 ? 15.328 -3.604 3.309 1 96.81 81 ARG B N 1
ATOM 1831 C CA . ARG B 1 81 ? 16.312 -4.637 3.01 1 96.81 81 ARG B CA 1
ATOM 1832 C C . ARG B 1 81 ? 16.062 -5.887 3.842 1 96.81 81 ARG B C 1
ATOM 1834 O O . ARG B 1 81 ? 16.125 -7.004 3.324 1 96.81 81 ARG B O 1
ATOM 1841 N N . ASP B 1 82 ? 15.836 -5.66 5.121 1 97.69 82 ASP B N 1
ATOM 1842 C CA . ASP B 1 82 ? 15.555 -6.789 6.004 1 97.69 82 ASP B CA 1
ATOM 1843 C C . ASP B 1 82 ? 14.352 -7.59 5.512 1 97.69 82 ASP B C 1
ATOM 1845 O O . ASP B 1 82 ? 14.383 -8.82 5.512 1 97.69 82 ASP B O 1
ATOM 1849 N N . LEU B 1 83 ? 13.328 -6.902 5.125 1 96.69 83 LEU B N 1
ATOM 1850 C CA . LEU B 1 83 ? 12.117 -7.547 4.641 1 96.69 83 LEU B CA 1
ATOM 1851 C C . LEU B 1 83 ? 12.391 -8.344 3.367 1 96.69 83 LEU B C 1
ATOM 1853 O O . LEU B 1 83 ? 11.836 -9.43 3.178 1 96.69 83 LEU B O 1
ATOM 1857 N N . SER B 1 84 ? 13.164 -7.801 2.484 1 94.5 84 SER B N 1
ATOM 1858 C CA . SER B 1 84 ? 13.492 -8.484 1.238 1 94.5 84 SER B CA 1
ATOM 1859 C C . SER B 1 84 ? 14.234 -9.789 1.503 1 94.5 84 SER B C 1
ATOM 1861 O O . SER B 1 84 ? 14.078 -10.758 0.764 1 94.5 84 SER B O 1
ATOM 1863 N N . ASP B 1 85 ? 14.977 -9.828 2.525 1 95.25 85 ASP B N 1
ATOM 1864 C CA . ASP B 1 85 ? 15.836 -10.969 2.83 1 95.25 85 ASP B CA 1
ATOM 1865 C C . ASP B 1 85 ? 15.047 -12.07 3.541 1 95.25 85 ASP B C 1
ATOM 1867 O O . ASP B 1 85 ? 15.516 -13.211 3.639 1 95.25 85 ASP B O 1
ATOM 1871 N N . GLU B 1 86 ? 13.906 -11.727 4.094 1 92.62 86 GLU B N 1
ATOM 1872 C CA . GLU B 1 86 ? 13.188 -12.617 4.996 1 92.62 86 GLU B CA 1
ATOM 1873 C C . GLU B 1 86 ? 12.688 -13.859 4.258 1 92.62 86 GLU B C 1
ATOM 1875 O O . GLU B 1 86 ? 12.758 -14.969 4.785 1 92.62 86 GLU B O 1
ATOM 1880 N N . LEU B 1 87 ? 12.055 -13.766 3.088 1 84.56 87 LEU B N 1
ATOM 1881 C CA . LEU B 1 87 ? 11.492 -14.898 2.369 1 84.56 87 LEU B CA 1
ATOM 1882 C C . LEU B 1 87 ? 11.781 -14.797 0.875 1 84.56 87 LEU B C 1
ATOM 1884 O O . LEU B 1 87 ? 11.672 -13.719 0.29 1 84.56 87 LEU B O 1
ATOM 1888 N N . PRO B 1 88 ? 12.094 -15.945 0.309 1 85 88 PRO B N 1
ATOM 1889 C CA . PRO B 1 88 ? 12.344 -15.961 -1.134 1 85 88 PRO B CA 1
ATOM 1890 C C . PRO B 1 88 ? 11.062 -16.094 -1.955 1 85 88 PRO B C 1
ATOM 1892 O O . PRO B 1 88 ? 10.938 -17.016 -2.76 1 85 88 PRO B O 1
ATOM 1895 N N . LEU B 1 89 ? 10.086 -15.375 -1.72 1 85.81 89 LEU B N 1
ATOM 1896 C CA . LEU B 1 89 ? 8.844 -15.289 -2.486 1 85.81 89 LEU B CA 1
ATOM 1897 C C . LEU B 1 89 ? 8.82 -14.023 -3.328 1 85.81 89 LEU B C 1
ATOM 1899 O O . LEU B 1 89 ? 9.359 -12.992 -2.926 1 85.81 89 LEU B O 1
ATOM 1903 N N . PRO B 1 90 ? 8.219 -14.172 -4.508 1 87.25 90 PRO B N 1
ATOM 1904 C CA . PRO B 1 90 ? 7.973 -12.898 -5.184 1 87.25 90 PRO B CA 1
ATOM 1905 C C . PRO B 1 90 ? 7.18 -11.914 -4.32 1 87.25 90 PRO B C 1
ATOM 1907 O O . PRO B 1 90 ? 6.316 -1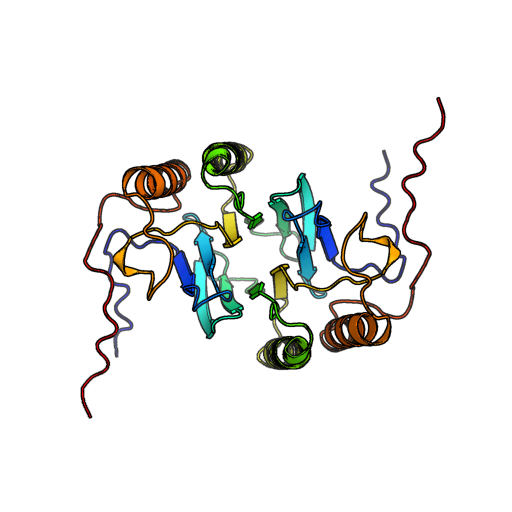2.328 -3.541 1 87.25 90 PRO B O 1
ATOM 1910 N N . TRP B 1 91 ? 7.586 -10.594 -4.414 1 90.88 91 TRP B N 1
ATOM 1911 C CA . TRP B 1 91 ? 6.914 -9.656 -3.52 1 90.88 91 TRP B CA 1
ATOM 1912 C C . TRP B 1 91 ? 6.75 -8.297 -4.184 1 90.88 91 TRP B C 1
ATOM 1914 O O . TRP B 1 91 ? 7.43 -7.988 -5.164 1 90.88 91 TRP B O 1
ATOM 1924 N N . ALA B 1 92 ? 5.77 -7.637 -3.727 1 92.62 92 ALA B N 1
ATOM 1925 C CA . ALA B 1 92 ? 5.516 -6.238 -4.074 1 92.62 92 ALA B CA 1
ATOM 1926 C C . ALA B 1 92 ? 5.457 -5.363 -2.826 1 92.62 92 ALA B C 1
ATOM 1928 O O . ALA B 1 92 ? 5.008 -5.812 -1.769 1 92.62 92 ALA B O 1
ATOM 1929 N N . VAL B 1 93 ? 5.945 -4.148 -2.973 1 95.62 93 VAL B N 1
ATOM 1930 C CA . VAL B 1 93 ? 5.879 -3.162 -1.898 1 95.62 93 VAL B CA 1
ATOM 1931 C C . VAL B 1 93 ? 5.215 -1.885 -2.408 1 95.62 93 VAL B C 1
ATOM 1933 O O . VAL B 1 93 ? 5.508 -1.427 -3.516 1 95.62 93 VAL B O 1
ATOM 1936 N N . ILE B 1 94 ? 4.262 -1.393 -1.616 1 95.38 94 ILE B N 1
ATOM 1937 C CA . ILE B 1 94 ? 3.51 -0.226 -2.066 1 95.38 94 ILE B CA 1
ATOM 1938 C C . ILE B 1 94 ? 3.285 0.727 -0.896 1 95.38 94 ILE B C 1
ATOM 1940 O O . ILE B 1 94 ? 3.062 0.289 0.235 1 95.38 94 ILE B O 1
ATOM 1944 N N . GLY B 1 95 ? 3.299 2.006 -1.139 1 93.56 95 GLY B N 1
ATOM 1945 C CA . GLY B 1 95 ? 3.006 3.002 -0.121 1 93.56 95 GLY B CA 1
ATOM 1946 C C . GLY B 1 95 ? 3.74 4.312 -0.338 1 93.56 95 GLY B C 1
ATOM 1947 O O . GLY B 1 95 ? 4.129 4.633 -1.464 1 93.56 95 GLY B O 1
ATOM 1948 N N . ASP B 1 96 ? 3.84 5.078 0.691 1 89.25 96 ASP B N 1
ATOM 1949 C CA . ASP B 1 96 ? 4.586 6.332 0.696 1 89.25 96 ASP B CA 1
ATOM 1950 C C . ASP B 1 96 ? 5.988 6.133 1.272 1 89.25 96 ASP B C 1
ATOM 1952 O O . ASP B 1 96 ? 6.145 5.953 2.48 1 89.25 96 ASP B O 1
ATOM 1956 N N . PHE B 1 97 ? 6.91 6.219 0.42 1 90.25 97 PHE B N 1
ATOM 1957 C CA .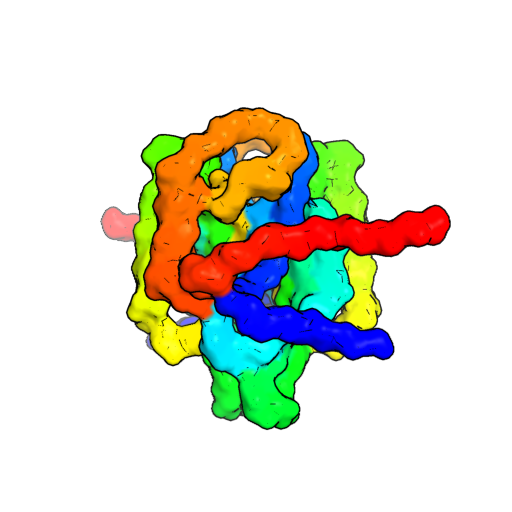 PHE B 1 97 ? 8.281 5.98 0.86 1 90.25 97 PHE B CA 1
ATOM 1958 C C . PHE B 1 97 ? 8.891 7.254 1.436 1 90.25 97 PHE B C 1
ATOM 1960 O O . PHE B 1 97 ? 9.938 7.207 2.086 1 90.25 97 PHE B O 1
ATOM 1967 N N . ASN B 1 98 ? 8.266 8.352 1.186 1 88.12 98 ASN B N 1
ATOM 1968 C CA . ASN B 1 98 ? 8.688 9.672 1.645 1 88.12 98 ASN B CA 1
ATOM 1969 C C . ASN B 1 98 ? 10.039 10.07 1.059 1 88.12 98 ASN B C 1
ATOM 1971 O O . ASN B 1 98 ? 10.852 10.703 1.734 1 88.12 98 ASN B O 1
ATOM 1975 N N . GLU B 1 99 ? 10.281 9.578 -0.058 1 87.75 99 GLU B N 1
ATOM 1976 C CA . GLU B 1 99 ? 11.508 9.914 -0.781 1 87.75 99 GLU B CA 1
ATOM 1977 C C . GLU B 1 99 ? 11.281 9.875 -2.291 1 87.75 99 GLU B C 1
ATOM 1979 O O . GLU B 1 99 ? 10.367 9.203 -2.771 1 87.75 99 GLU B O 1
ATOM 1984 N N . LEU B 1 100 ? 12.094 10.594 -2.943 1 83.5 100 LEU B N 1
ATOM 1985 C CA . LEU B 1 100 ? 12.055 10.617 -4.402 1 83.5 100 LEU B CA 1
ATOM 1986 C C . LEU B 1 100 ? 13.148 9.727 -4.984 1 83.5 100 LEU B C 1
ATOM 1988 O O . LEU B 1 100 ? 14.203 9.547 -4.371 1 83.5 100 LEU B O 1
ATOM 1992 N N . LEU B 1 101 ? 12.797 9.211 -6.16 1 83.25 101 LEU B N 1
ATOM 1993 C CA . LEU B 1 101 ? 13.836 8.484 -6.871 1 83.25 101 LEU B CA 1
ATOM 1994 C C . LEU B 1 101 ? 14.805 9.445 -7.551 1 83.25 101 LEU B C 1
ATOM 1996 O O . LEU B 1 101 ? 16.016 9.188 -7.602 1 83.25 101 LEU B O 1
ATOM 2000 N N . HIS B 1 102 ? 14.18 10.492 -8.078 1 79.88 102 HIS B N 1
ATOM 2001 C CA . HIS B 1 102 ? 14.961 11.516 -8.773 1 79.88 102 HIS B CA 1
ATOM 2002 C C . HIS B 1 102 ? 14.383 12.906 -8.539 1 79.88 102 HIS B C 1
ATOM 2004 O O . HIS B 1 102 ? 13.172 13.047 -8.32 1 79.88 102 HIS B O 1
ATOM 2010 N N . ALA B 1 103 ? 15.266 13.898 -8.547 1 74.69 103 ALA B N 1
ATOM 2011 C CA . ALA B 1 103 ? 14.891 15.281 -8.25 1 74.69 103 ALA B CA 1
ATOM 2012 C C . ALA B 1 103 ? 13.836 15.781 -9.234 1 74.69 103 ALA B C 1
ATOM 2014 O O . ALA B 1 103 ? 13.031 16.656 -8.898 1 74.69 103 ALA B O 1
ATOM 2015 N N . ASP B 1 104 ? 13.875 15.312 -10.391 1 67.19 104 ASP B N 1
ATOM 2016 C CA . ASP B 1 104 ? 12.984 15.812 -11.43 1 67.19 104 ASP B CA 1
ATOM 2017 C C . ASP B 1 104 ? 11.539 15.375 -11.18 1 67.19 104 ASP B C 1
ATOM 2019 O O . ASP B 1 104 ? 10.609 15.883 -11.812 1 67.19 104 ASP B O 1
ATOM 2023 N N . GLU B 1 105 ? 11.328 14.469 -10.234 1 63.06 105 GLU B N 1
ATOM 2024 C CA . GLU B 1 105 ? 10 13.953 -9.922 1 63.06 105 GLU B CA 1
ATOM 2025 C C . GLU B 1 105 ? 9.188 14.977 -9.133 1 63.06 105 GLU B C 1
ATOM 2027 O O . GLU B 1 105 ? 7.969 14.82 -8.984 1 63.06 105 GLU B O 1
ATOM 2032 N N . LYS B 1 106 ? 9.727 15.875 -8.508 1 61.03 106 LYS B N 1
ATOM 2033 C CA . LYS B 1 106 ? 8.977 16.797 -7.656 1 61.03 106 LYS B CA 1
ATOM 2034 C C . LYS B 1 106 ? 8.766 18.141 -8.352 1 61.03 106 LYS B C 1
ATOM 2036 O O . LYS B 1 106 ? 9.688 18.688 -8.969 1 61.03 106 LYS B O 1
ATOM 2041 N N . GLU B 1 107 ? 7.445 18.297 -8.562 1 56.66 107 GLU B N 1
ATOM 2042 C CA . GLU B 1 107 ? 7.148 19.703 -8.875 1 56.66 107 GLU B CA 1
ATOM 2043 C C . GLU B 1 107 ? 7.047 20.531 -7.602 1 56.66 107 GLU B C 1
ATOM 2045 O O . GLU B 1 107 ? 6.121 20.359 -6.809 1 56.66 107 GLU B O 1
ATOM 2050 N N . GLY B 1 108 ? 7.883 21.25 -7.266 1 57.81 108 GLY B N 1
ATOM 2051 C CA . GLY B 1 108 ? 7.84 22.125 -6.102 1 57.81 108 GLY B CA 1
ATOM 2052 C C . GLY B 1 108 ? 8.18 21.406 -4.809 1 57.81 108 GLY B C 1
ATOM 2053 O O . GLY B 1 108 ? 8.43 20.203 -4.809 1 57.81 108 GLY B O 1
ATOM 2054 N N . GLY B 1 109 ? 8.5 22.062 -3.713 1 57.94 109 GLY B N 1
ATOM 2055 C CA . GLY B 1 109 ? 8.781 21.594 -2.367 1 57.94 109 GLY B CA 1
ATOM 2056 C C . GLY B 1 109 ? 10.258 21.609 -2.029 1 57.94 109 GLY B C 1
ATOM 2057 O O . GLY B 1 109 ? 11.062 22.219 -2.742 1 57.94 109 GLY B O 1
ATOM 2058 N N . LEU B 1 110 ? 10.484 20.969 -0.877 1 58.09 110 LEU B N 1
ATOM 2059 C CA . LEU B 1 110 ? 11.836 21.016 -0.343 1 58.09 110 LEU B CA 1
ATOM 2060 C C . LEU B 1 110 ? 12.812 20.297 -1.267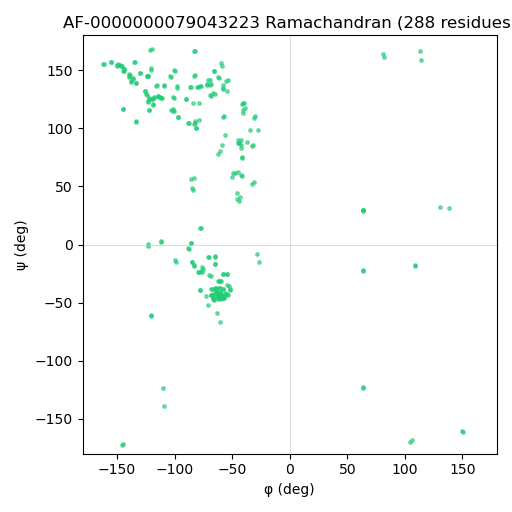 1 58.09 110 LEU B C 1
ATOM 2062 O O . LEU B 1 110 ? 12.461 19.281 -1.871 1 58.09 110 LEU B O 1
ATOM 2066 N N . VAL B 1 111 ? 13.844 20.922 -1.582 1 65.38 111 VAL B N 1
ATOM 2067 C CA . VAL B 1 111 ? 14.953 20.359 -2.354 1 65.38 111 VAL B CA 1
ATOM 2068 C C . VAL B 1 111 ? 15.5 19.125 -1.654 1 65.38 111 VAL B C 1
ATOM 2070 O O . VAL B 1 111 ? 15.836 19.172 -0.469 1 65.38 111 VAL B O 1
ATOM 2073 N N . ARG B 1 112 ? 15.266 17.938 -2.275 1 76.75 112 ARG B N 1
ATOM 2074 C CA . ARG B 1 112 ? 15.859 16.719 -1.74 1 76.75 112 ARG B CA 1
ATOM 2075 C C . ARG B 1 112 ? 17.312 16.594 -2.18 1 76.75 112 ARG B C 1
ATOM 2077 O O . ARG B 1 112 ? 17.656 16.906 -3.318 1 76.75 112 ARG B O 1
ATOM 2084 N N . ARG B 1 113 ? 18.156 16.219 -1.176 1 86.5 113 ARG B N 1
ATOM 2085 C CA . ARG B 1 113 ? 19.578 16.016 -1.458 1 86.5 113 ARG B CA 1
ATOM 2086 C C . ARG B 1 113 ? 19.797 14.75 -2.27 1 86.5 113 ARG B C 1
ATOM 2088 O O . ARG B 1 113 ? 19.188 13.711 -1.985 1 86.5 113 ARG B O 1
ATOM 2095 N N . GLU B 1 114 ? 20.609 14.875 -3.191 1 88.75 114 GLU B N 1
ATOM 2096 C CA . GLU B 1 114 ? 20.922 13.75 -4.074 1 88.75 114 GLU B CA 1
ATOM 2097 C C . GLU B 1 114 ? 21.375 12.531 -3.279 1 88.75 114 GLU B C 1
ATOM 2099 O O . GLU B 1 114 ? 21.016 11.398 -3.611 1 88.75 114 GLU B O 1
ATOM 2104 N N . ASN B 1 115 ? 22.203 12.758 -2.281 1 90.88 115 ASN B N 1
ATOM 2105 C CA . ASN B 1 115 ? 22.703 11.641 -1.481 1 90.88 115 ASN B CA 1
ATOM 2106 C C . ASN B 1 115 ? 21.547 10.859 -0.842 1 90.88 115 ASN B C 1
ATOM 2108 O O . ASN B 1 115 ? 21.609 9.633 -0.753 1 90.88 115 ASN B O 1
ATOM 2112 N N . GLN B 1 116 ? 20.578 11.516 -0.418 1 90.06 116 GLN B N 1
ATOM 2113 C CA . GLN B 1 116 ? 19.406 10.867 0.185 1 90.06 116 GLN B CA 1
ATOM 2114 C C . GLN B 1 116 ? 18.641 10.055 -0.847 1 90.06 116 GLN B C 1
ATOM 2116 O O . GLN B 1 116 ? 18.266 8.906 -0.582 1 90.06 116 GLN B O 1
ATOM 2121 N N . MET B 1 117 ? 18.5 10.617 -1.951 1 89 117 MET B N 1
ATOM 2122 C CA . MET B 1 117 ? 17.812 9.922 -3.033 1 89 117 MET B CA 1
ATOM 2123 C C . MET B 1 117 ? 18.594 8.695 -3.473 1 89 117 MET B C 1
ATOM 2125 O O . MET B 1 117 ? 18.016 7.648 -3.775 1 89 117 MET B O 1
ATOM 2129 N N . GLN B 1 118 ? 19.875 8.82 -3.482 1 91.81 118 GLN B N 1
ATOM 2130 C CA . GLN B 1 118 ? 20.719 7.703 -3.85 1 91.81 118 GLN B CA 1
ATOM 2131 C C . GLN B 1 118 ? 20.594 6.555 -2.852 1 91.81 118 GLN B C 1
ATOM 2133 O O . GLN B 1 118 ? 20.578 5.387 -3.24 1 91.81 118 GLN B O 1
ATOM 2138 N N . LEU B 1 119 ? 20.5 6.863 -1.587 1 93.94 119 LEU B N 1
ATOM 2139 C CA . LEU B 1 119 ? 20.328 5.832 -0.567 1 93.94 119 LEU B CA 1
ATOM 2140 C C . LEU B 1 119 ? 19.031 5.059 -0.783 1 93.94 119 LEU B C 1
ATOM 2142 O O . LEU B 1 119 ? 18.984 3.846 -0.568 1 93.94 119 LEU B O 1
ATOM 2146 N N . PHE B 1 120 ? 18.047 5.734 -1.188 1 91.81 120 PHE B N 1
ATOM 2147 C CA . PHE B 1 120 ? 16.766 5.09 -1.505 1 91.81 120 PHE B CA 1
ATOM 2148 C C . PHE B 1 120 ? 16.922 4.176 -2.715 1 91.81 120 PHE B C 1
ATOM 2150 O O . PHE B 1 120 ? 16.547 3.002 -2.66 1 91.81 120 PHE B O 1
ATOM 2157 N N . ARG B 1 121 ? 17.531 4.652 -3.709 1 90.5 121 ARG B N 1
ATOM 2158 C CA . ARG B 1 121 ? 17.766 3.854 -4.906 1 90.5 121 ARG B CA 1
ATOM 2159 C C . ARG B 1 121 ? 18.609 2.625 -4.59 1 90.5 121 ARG B C 1
ATOM 2161 O O . ARG B 1 121 ? 18.359 1.538 -5.113 1 90.5 121 ARG B O 1
ATOM 2168 N N . ASP B 1 122 ? 19.578 2.838 -3.777 1 93.44 122 ASP B N 1
ATOM 2169 C CA . ASP B 1 122 ? 20.438 1.728 -3.375 1 93.44 122 ASP B CA 1
ATOM 2170 C C . ASP B 1 122 ? 19.641 0.652 -2.643 1 93.44 122 ASP B C 1
ATOM 2172 O O . ASP B 1 122 ? 19.859 -0.542 -2.855 1 93.44 122 ASP B O 1
ATOM 2176 N N . ALA B 1 123 ? 18.812 1.096 -1.779 1 94.88 123 ALA B N 1
ATOM 2177 C CA . ALA B 1 123 ? 17.984 0.144 -1.042 1 94.88 123 ALA B CA 1
ATOM 2178 C C . ALA B 1 123 ? 17.094 -0.655 -1.989 1 94.88 123 ALA B C 1
ATOM 2180 O O . ALA B 1 123 ? 16.969 -1.876 -1.859 1 94.88 123 ALA B O 1
ATOM 2181 N N . LEU B 1 124 ? 16.516 0.026 -2.896 1 93.19 124 LEU B N 1
ATOM 2182 C CA . LEU B 1 124 ? 15.656 -0.636 -3.869 1 93.19 124 LEU B CA 1
ATOM 2183 C C . LEU B 1 124 ? 16.453 -1.619 -4.723 1 93.19 124 LEU B C 1
ATOM 2185 O O . LEU B 1 124 ? 15.977 -2.715 -5.023 1 93.19 124 LEU B O 1
ATOM 2189 N N . SER B 1 125 ? 17.531 -1.229 -5.137 1 90.31 125 SER B N 1
ATOM 2190 C CA . SER B 1 125 ? 18.406 -2.092 -5.934 1 90.31 125 SER B CA 1
ATOM 2191 C C . SER B 1 125 ? 18.797 -3.344 -5.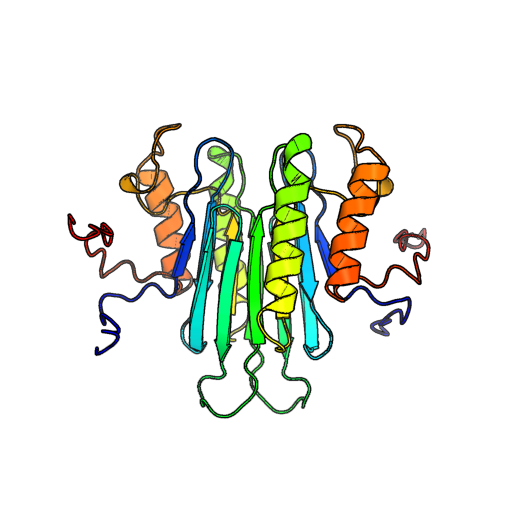16 1 90.31 125 SER B C 1
ATOM 2193 O O . SER B 1 125 ? 18.781 -4.449 -5.703 1 90.31 125 SER B O 1
ATOM 2195 N N . TYR B 1 126 ? 19.188 -3.098 -3.943 1 92.69 126 TYR B N 1
ATOM 2196 C CA . TYR B 1 126 ? 19.516 -4.227 -3.082 1 92.69 126 TYR B CA 1
ATOM 2197 C C . TYR B 1 126 ? 18.391 -5.25 -3.059 1 92.69 126 TYR B C 1
ATOM 2199 O O . TYR B 1 126 ? 18.641 -6.457 -3.061 1 92.69 126 TYR B O 1
ATOM 2207 N N . CYS B 1 127 ? 17.188 -4.762 -3.061 1 92.94 127 CYS B N 1
ATOM 2208 C CA . CYS B 1 127 ? 16 -5.602 -2.932 1 92.94 127 CYS B CA 1
ATOM 2209 C C . CYS B 1 127 ? 15.562 -6.133 -4.289 1 92.94 127 CYS B C 1
ATOM 2211 O O . CYS B 1 127 ? 14.5 -6.742 -4.406 1 92.94 127 CYS B O 1
ATOM 2213 N N . ASP B 1 128 ? 16.266 -5.812 -5.316 1 88.56 128 ASP B N 1
ATOM 2214 C CA . ASP B 1 128 ? 15.977 -6.207 -6.691 1 88.56 128 ASP B CA 1
ATOM 2215 C C . ASP B 1 128 ? 14.648 -5.617 -7.16 1 88.56 128 ASP B C 1
ATOM 2217 O O . ASP B 1 128 ? 13.891 -6.27 -7.879 1 88.56 128 ASP B O 1
ATOM 2221 N N . LEU B 1 129 ? 14.352 -4.457 -6.586 1 87.69 129 LEU B N 1
ATOM 2222 C CA . LEU B 1 129 ? 13.117 -3.76 -6.953 1 87.69 129 LEU B CA 1
ATOM 2223 C C . LEU B 1 129 ? 13.406 -2.648 -7.957 1 87.69 129 LEU B C 1
ATOM 2225 O O . LEU B 1 129 ? 12.477 -2.094 -8.555 1 87.69 129 LEU B O 1
ATOM 2229 N N . PHE B 1 130 ? 14.594 -2.338 -8.094 1 72.94 130 PHE B N 1
ATOM 2230 C CA . PHE B 1 130 ? 15.023 -1.229 -8.938 1 72.94 130 PHE B CA 1
ATOM 2231 C C . PHE B 1 130 ? 16.359 -1.542 -9.609 1 72.94 130 PHE B C 1
ATOM 2233 O O . PHE B 1 130 ? 17.281 -2.033 -8.953 1 72.94 130 PHE B O 1
ATOM 2240 N N . ASP B 1 131 ? 16.266 -1.598 -10.945 1 61.94 131 ASP B N 1
ATOM 2241 C CA . ASP B 1 131 ? 17.547 -1.816 -11.609 1 61.94 131 ASP B CA 1
ATOM 2242 C C . ASP B 1 131 ? 18.328 -0.51 -11.75 1 61.94 131 ASP B C 1
ATOM 2244 O O . ASP B 1 131 ? 17.859 0.434 -12.391 1 61.94 131 ASP B O 1
ATOM 2248 N N . LEU B 1 132 ? 19.266 -0.231 -10.953 1 50.06 132 LEU B N 1
ATOM 2249 C CA . LEU B 1 132 ? 20.141 0.934 -11.016 1 50.06 132 LEU B CA 1
ATOM 2250 C C . LEU B 1 132 ? 20.812 1.028 -12.383 1 50.06 132 LEU B C 1
ATOM 2252 O O . LEU B 1 132 ? 21.266 2.104 -12.781 1 50.06 132 LEU B O 1
ATOM 2256 N N . GLY B 1 133 ? 20.969 0.046 -13.039 1 47.72 133 GLY B N 1
ATOM 2257 C CA . GLY B 1 133 ? 21.719 0.183 -14.273 1 47.72 133 GLY B CA 1
ATOM 2258 C C . GLY B 1 133 ? 21.078 1.145 -15.258 1 47.72 133 GLY B C 1
ATOM 2259 O O . GLY B 1 133 ? 21.781 1.925 -15.914 1 47.72 133 GLY B O 1
ATOM 2260 N N . PHE B 1 134 ? 19.859 0.849 -15.859 1 41 134 PHE B N 1
ATOM 2261 C CA . PHE B 1 134 ? 19.484 1.662 -17.016 1 41 134 PHE B CA 1
ATOM 2262 C C . PHE B 1 134 ? 18.844 2.969 -16.562 1 41 134 PHE B C 1
ATOM 2264 O O . PHE B 1 134 ? 17.672 2.99 -16.172 1 41 134 PHE B O 1
ATOM 2271 N N . TYR B 1 135 ? 19.391 3.793 -15.812 1 40.28 135 TYR B N 1
ATOM 2272 C CA . TYR B 1 135 ? 18.906 5.16 -15.648 1 40.28 135 TYR B CA 1
ATOM 2273 C C . TYR B 1 135 ? 18.547 5.773 -17 1 40.28 135 TYR B C 1
ATOM 2275 O O . TYR B 1 135 ? 19.422 6.281 -17.703 1 40.28 135 TYR B O 1
ATOM 2283 N N . GLY B 1 136 ? 18 5.188 -17.984 1 36.84 136 GLY B N 1
ATOM 2284 C CA . GLY B 1 136 ? 17.672 6.121 -19.047 1 36.84 136 GLY B CA 1
ATOM 2285 C C . GLY B 1 136 ? 16.734 7.238 -18.609 1 36.84 136 GLY B C 1
ATOM 2286 O O . GLY B 1 136 ? 16.172 7.18 -17.516 1 36.84 136 GLY B O 1
ATOM 2287 N N . ALA B 1 137 ? 16.781 8.508 -19.344 1 35.16 137 ALA B N 1
ATOM 2288 C CA . ALA B 1 137 ? 16.031 9.75 -19.156 1 35.16 137 ALA B CA 1
ATOM 2289 C C . ALA B 1 137 ? 14.57 9.453 -18.797 1 35.16 137 ALA B C 1
ATOM 2291 O O . ALA B 1 137 ? 13.992 8.477 -19.281 1 35.16 137 ALA B O 1
ATOM 2292 N N . PRO B 1 138 ? 14.078 9.914 -17.672 1 35.06 138 PRO B N 1
ATOM 2293 C CA . PRO B 1 138 ? 12.633 9.852 -17.453 1 35.06 138 PRO B CA 1
ATOM 2294 C C . PRO B 1 138 ? 11.828 9.953 -18.75 1 35.06 138 PRO B C 1
ATOM 2296 O O . PRO B 1 138 ? 12.266 10.617 -19.688 1 35.06 138 PRO B O 1
ATOM 2299 N N . PHE B 1 139 ? 11.211 9.031 -19.203 1 32.78 139 PHE B N 1
ATOM 2300 C CA . PHE B 1 139 ? 10.328 9.211 -20.344 1 32.78 139 PHE B CA 1
ATOM 2301 C C . PHE B 1 139 ? 9.531 10.508 -20.219 1 32.78 139 PHE B C 1
ATOM 2303 O O . PHE B 1 139 ? 8.75 10.672 -19.281 1 32.78 139 PHE B O 1
ATOM 2310 N N . THR B 1 140 ? 10.125 11.68 -20.453 1 29.64 140 THR B N 1
ATOM 2311 C CA . THR B 1 140 ? 9.328 12.859 -20.75 1 29.64 140 THR B CA 1
ATOM 2312 C C . THR B 1 140 ? 8.188 12.523 -21.703 1 29.64 140 THR B C 1
ATOM 2314 O O . THR B 1 140 ? 8.414 11.977 -22.781 1 29.64 140 THR B O 1
ATOM 2317 N N . TRP B 1 141 ? 7.004 12.141 -21.203 1 25.91 141 TRP B N 1
ATOM 2318 C CA . TRP B 1 141 ? 5.797 12.125 -22.016 1 25.91 141 TRP B CA 1
ATOM 2319 C C . TRP B 1 141 ? 5.727 13.367 -22.906 1 25.91 141 TRP B C 1
ATOM 2321 O O . TRP B 1 141 ? 5.578 14.484 -22.406 1 25.91 141 TRP B O 1
ATOM 2331 N N . THR B 1 142 ? 6.699 13.594 -23.766 1 28.14 142 THR B N 1
ATOM 2332 C CA . THR B 1 142 ? 6.395 14.617 -24.766 1 28.14 142 THR B CA 1
ATOM 2333 C C . THR B 1 142 ? 5.188 14.219 -25.609 1 28.14 142 THR B C 1
ATOM 2335 O O . THR B 1 142 ? 5.23 13.227 -26.328 1 28.14 142 THR B O 1
ATOM 2338 N N . GLY B 1 143 ? 3.973 14.438 -25.078 1 30.39 143 GLY B N 1
ATOM 2339 C CA . GLY B 1 143 ? 2.85 14.469 -26 1 30.39 143 GLY B CA 1
ATOM 2340 C C . GLY B 1 143 ? 3.176 15.164 -27.312 1 30.39 143 GLY B C 1
ATOM 2341 O O . GLY B 1 143 ? 4.02 16.062 -27.344 1 30.39 143 GLY B O 1
ATOM 2342 N N . PRO B 1 144 ? 3.109 14.43 -28.391 1 30.05 144 PRO B N 1
ATOM 2343 C CA . PRO B 1 144 ? 3.191 15.109 -29.688 1 30.05 144 PRO B CA 1
ATOM 2344 C C . PRO B 1 144 ? 2.398 16.422 -29.734 1 30.05 144 PRO B C 1
ATOM 2346 O O . PRO B 1 144 ? 1.398 16.547 -29.016 1 30.05 144 PRO B O 1
ATOM 2349 N N . GLY B 1 145 ? 2.975 17.594 -29.844 1 24.55 145 GLY B N 1
ATOM 2350 C CA . GLY B 1 145 ? 2.396 18.766 -30.484 1 24.55 145 GLY B CA 1
ATOM 2351 C C . GLY B 1 145 ? 1.488 18.422 -31.656 1 24.55 145 GLY B C 1
ATOM 2352 O O . GLY B 1 145 ? 1.937 17.844 -32.656 1 24.55 145 GLY B O 1
ATOM 2353 N N . ILE B 1 146 ? 0.132 18.094 -31.359 1 20.39 146 ILE B N 1
ATOM 2354 C CA . ILE B 1 146 ? -0.779 18.516 -32.406 1 20.39 146 ILE B CA 1
ATOM 2355 C C . ILE B 1 146 ? -0.929 20.031 -32.406 1 20.39 146 ILE B C 1
ATOM 2357 O O . ILE B 1 146 ? -1.021 20.641 -31.328 1 20.39 146 ILE B O 1
#

InterPro domains:
  IPR005135 Endonuclease/exonuclease/phosphatase [PF03372] (17-142)
  IPR036691 Endonuclease/exonuclease/phosphatase superfamily [G3DSA:3.60.10.10] (3-145)
  IPR036691 Endonuclease/exonuclease/phosphatase superfamily [SSF56219] (16-144)

Solvent-accessible surface area (backbone atoms only — not comparable to full-atom values): 16472 Å² total; per-residue (Å²): 132,80,79,73,71,70,80,56,46,60,47,42,57,51,78,29,58,38,56,84,97,42,46,32,42,36,34,34,29,24,75,70,55,38,69,41,85,73,50,74,48,65,40,34,41,34,29,39,38,32,41,66,82,65,73,61,76,59,30,34,46,28,35,39,40,30,36,84,48,75,92,50,28,64,57,43,40,50,47,52,42,52,59,51,69,70,50,99,50,35,35,36,39,31,20,36,53,70,69,53,81,48,77,84,61,51,69,72,76,83,84,72,55,66,71,58,23,47,52,49,49,49,36,33,31,75,51,52,30,31,46,75,78,43,73,65,78,74,82,70,81,70,69,77,85,125,132,77,79,73,73,70,83,56,46,64,47,40,58,51,77,31,56,38,55,86,97,40,43,33,41,38,34,32,29,24,75,70,55,38,72,41,84,74,51,73,47,64,40,34,40,35,32,39,37,34,43,65,80,67,70,70,75,57,33,33,44,28,35,39,40,30,37,83,48,75,92,50,27,65,56,43,42,52,47,50,42,53,57,52,68,70,51,98,51,35,35,36,41,30,19,37,54,70,70,53,82,48,75,85,60,50,68,72,77,81,85,74,55,65,69,59,22,47,53,51,49,49,36,32,31,73,50,53,30,30,49,75,75,48,72,65,76,75,80,70,81,69,70,76,86,126

Nearest PDB structures (foldseek):
  5xyi-assembly1_H  TM=2.912E-01  e=6.314E-01  Trichomonas vaginalis
  4bts-assembly1_A3  TM=3.195E-01  e=8.083E-01  Tetrahymena thermophila
  1j72-assembly1_A  TM=4.590E-01  e=1.919E+00  Homo sapiens
  8vkh-assembly1_G  TM=2.533E-01  e=1.499E+00  Homo sapiens
  5jpq-assembly1_s  TM=2.703E-01  e=2.171E+00  Thermochaetoides thermophila